Protein AF-A0A1E3JLU4-F1 (afdb_monomer_lite)

Secondary structure (DSSP, 8-state):
-----------------HHHHHHHHHHHHHHHHHHHHHHHHHHHHHHHHHT-GGGHHHHHHHH---TTS---HHHHHHHHHHHHHHHHHTT--GGGS-SSS--HHHHHS---HHHHHHHHHHHHHHHHHHHTTSS---GGG---GGG--SHHHHHTTHHHHHHHHHHHHHHHHHHHHHHTT----------------

pLDDT: mean 75.04, std 20.16, range [36.06, 97.94]

Radius of gyration: 25.55 Å; chains: 1; bounding box: 118×48×64 Å

Foldseek 3Di:
DDDPPPPPDDDPPPPCPPVNVVVVVLVVVLLVLLVVQLVLLLVLLLVVLVVDPVNVVLNCLCPDAPPVRFHDDPSLLSVLLSSLLSCQLAPHDLVNQDLDDDDVVVVVDVDPPRRVVSVNVSSNSSSVCRVVVVDDFDPQLHHPSSPDDDVVSSVVCNVSSNVSSVVSVVSVVVVVVVVVPPPPDDPPDDDDDDDDD

Structure (mmCIF, N/CA/C/O backbone):
data_AF-A0A1E3JLU4-F1
#
_entry.id   AF-A0A1E3JLU4-F1
#
loop_
_atom_site.group_PDB
_atom_site.id
_atom_site.type_symbol
_atom_site.label_atom_id
_atom_site.label_alt_id
_atom_site.label_comp_id
_atom_site.label_asym_id
_atom_site.label_entity_id
_atom_site.label_seq_id
_atom_site.pdbx_PDB_ins_code
_atom_site.Cartn_x
_atom_site.Cartn_y
_atom_site.Cartn_z
_atom_site.occupancy
_atom_site.B_iso_or_equiv
_atom_site.auth_seq_id
_atom_site.auth_comp_id
_atom_site.auth_asym_id
_atom_site.auth_atom_id
_atom_site.pdbx_PDB_model_num
ATOM 1 N N . MET A 1 1 ? 70.250 6.483 -23.054 1.00 40.97 1 MET A N 1
ATOM 2 C CA . MET A 1 1 ? 69.105 7.407 -22.959 1.00 40.97 1 MET A CA 1
ATOM 3 C C . MET A 1 1 ? 67.868 6.552 -23.103 1.00 40.97 1 MET A C 1
ATOM 5 O O . MET A 1 1 ? 67.504 6.195 -24.216 1.00 40.97 1 MET A O 1
ATOM 9 N N . ASP A 1 2 ? 67.352 6.120 -21.956 1.00 42.84 2 ASP A N 1
ATOM 10 C CA . ASP A 1 2 ? 66.134 5.328 -21.828 1.00 42.84 2 ASP A CA 1
ATOM 11 C C . ASP A 1 2 ? 64.916 6.164 -22.213 1.00 42.84 2 ASP A C 1
ATOM 13 O O . ASP A 1 2 ? 64.783 7.312 -21.794 1.00 42.84 2 ASP A O 1
ATOM 17 N N . SER A 1 3 ? 64.007 5.569 -22.978 1.00 42.72 3 SER A N 1
ATOM 18 C CA . SER A 1 3 ? 62.614 6.014 -23.042 1.00 42.72 3 SER A CA 1
ATOM 19 C C . SER A 1 3 ? 61.721 4.777 -23.061 1.00 42.72 3 SER A C 1
ATOM 21 O O . SER A 1 3 ? 61.158 4.385 -24.077 1.00 42.72 3 SER A O 1
ATOM 23 N N . SER A 1 4 ? 61.652 4.126 -21.899 1.00 46.47 4 SER A N 1
ATOM 24 C CA . SER A 1 4 ? 60.592 3.175 -21.576 1.00 46.47 4 SER A CA 1
ATOM 25 C C . SER A 1 4 ? 59.330 3.991 -21.313 1.00 46.47 4 SER A C 1
ATOM 27 O O . SER A 1 4 ? 59.198 4.621 -20.267 1.00 46.47 4 SER A O 1
ATOM 29 N N . ILE A 1 5 ? 58.446 4.065 -22.305 1.00 48.56 5 ILE A N 1
ATOM 30 C CA . ILE A 1 5 ? 57.103 4.612 -22.124 1.00 48.56 5 ILE A CA 1
ATOM 31 C C . ILE A 1 5 ? 56.277 3.492 -21.495 1.00 48.56 5 ILE A C 1
ATOM 33 O O . ILE A 1 5 ? 55.898 2.535 -22.170 1.00 48.56 5 ILE A O 1
ATOM 37 N N . ASP A 1 6 ? 56.049 3.605 -20.188 1.00 41.81 6 ASP A N 1
ATOM 38 C CA . ASP A 1 6 ? 55.111 2.781 -19.433 1.00 41.81 6 ASP A CA 1
ATOM 39 C C . ASP A 1 6 ? 53.704 2.912 -20.033 1.00 41.81 6 ASP A C 1
ATOM 41 O O . ASP A 1 6 ? 52.947 3.838 -19.739 1.00 41.81 6 ASP A O 1
ATOM 45 N N . SER A 1 7 ? 53.333 1.952 -20.878 1.00 46.22 7 SER A N 1
ATOM 46 C CA . SER A 1 7 ? 51.950 1.705 -21.286 1.00 46.22 7 SER A CA 1
ATOM 47 C C . SER A 1 7 ? 51.239 0.917 -20.184 1.00 46.22 7 SER A C 1
ATOM 49 O O . SER A 1 7 ? 50.913 -0.258 -20.341 1.00 46.22 7 SER A O 1
ATOM 51 N N . ALA A 1 8 ? 51.029 1.559 -19.037 1.00 46.97 8 ALA A N 1
ATOM 52 C CA . ALA A 1 8 ? 50.289 0.999 -17.911 1.00 46.97 8 ALA A CA 1
ATOM 53 C C . ALA A 1 8 ? 49.177 1.960 -17.475 1.00 46.97 8 ALA A C 1
ATOM 55 O O . ALA A 1 8 ? 49.141 2.427 -16.341 1.00 46.97 8 ALA A O 1
ATOM 56 N N . ALA A 1 9 ? 48.267 2.279 -18.396 1.00 43.84 9 ALA A N 1
ATOM 57 C CA . ALA A 1 9 ? 47.046 3.018 -18.080 1.00 43.84 9 ALA A CA 1
ATOM 58 C C . ALA A 1 9 ? 45.875 2.637 -19.005 1.00 43.84 9 ALA A C 1
ATOM 60 O O . ALA A 1 9 ? 45.060 3.484 -19.359 1.00 43.84 9 ALA A O 1
ATOM 61 N N . GLU A 1 10 ? 45.762 1.364 -19.399 1.00 39.84 10 GLU A N 1
ATOM 62 C CA . GLU A 1 10 ? 44.499 0.869 -19.954 1.00 39.84 10 GLU A CA 1
ATOM 63 C C . GLU A 1 10 ? 43.507 0.616 -18.813 1.00 39.84 10 GLU A C 1
ATOM 65 O O . GLU A 1 10 ? 43.653 -0.276 -17.974 1.00 39.84 10 GLU A O 1
ATOM 70 N N . SER A 1 11 ? 42.522 1.508 -18.786 1.00 41.44 11 SER A N 1
ATOM 71 C CA . SER A 1 11 ? 41.320 1.553 -17.966 1.00 41.44 11 SER A CA 1
ATOM 72 C C . SER A 1 11 ? 40.781 0.181 -17.548 1.00 41.44 11 SER A C 1
A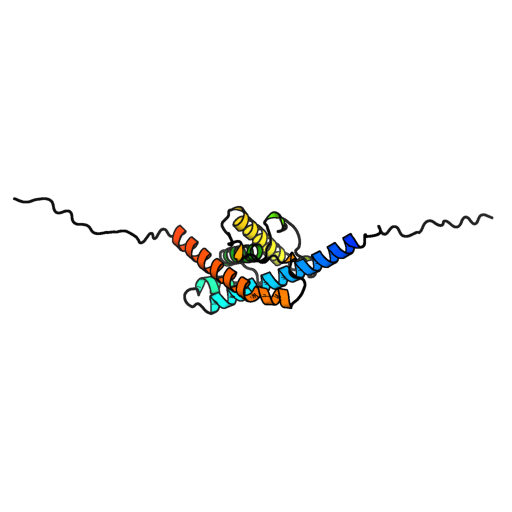TOM 74 O O . SER A 1 11 ? 40.118 -0.517 -18.315 1.00 41.44 11 SER A O 1
ATOM 76 N N . ARG A 1 12 ? 40.958 -0.161 -16.272 1.00 40.16 12 ARG A N 1
ATOM 77 C CA . ARG A 1 12 ? 40.177 -1.208 -15.606 1.00 40.16 12 ARG A CA 1
ATOM 78 C C . ARG A 1 12 ? 38.849 -0.629 -15.124 1.00 40.16 12 ARG A C 1
ATOM 80 O O . ARG A 1 12 ? 38.653 -0.443 -13.928 1.00 40.16 12 ARG A O 1
ATOM 87 N N . LEU A 1 13 ? 37.934 -0.349 -16.046 1.00 41.47 13 LEU A N 1
ATOM 88 C CA . LEU A 1 13 ? 36.516 -0.450 -15.710 1.00 41.47 13 LEU A CA 1
ATOM 89 C C . LEU A 1 13 ? 36.106 -1.883 -16.070 1.00 41.47 13 LEU A C 1
ATOM 91 O O . LEU A 1 13 ? 36.299 -2.270 -17.224 1.00 41.47 13 LEU A O 1
ATOM 95 N N . PRO A 1 14 ? 35.628 -2.712 -15.122 1.00 48.06 14 PRO A N 1
ATOM 96 C CA . PRO A 1 14 ? 35.125 -4.034 -15.469 1.00 48.06 14 PRO A CA 1
ATOM 97 C C . PRO A 1 14 ? 34.016 -3.852 -16.506 1.00 48.06 14 PRO A C 1
ATOM 99 O O . PRO A 1 14 ? 33.077 -3.092 -16.279 1.00 48.06 14 PRO A O 1
ATOM 102 N N . SER A 1 15 ? 34.155 -4.501 -17.663 1.00 50.34 15 SER A N 1
ATOM 103 C CA . SER A 1 15 ? 33.151 -4.467 -18.720 1.00 50.34 15 SER A CA 1
ATOM 104 C C . SER A 1 15 ? 31.843 -5.024 -18.160 1.00 50.34 15 SER A C 1
ATOM 106 O O . SER A 1 15 ? 31.671 -6.242 -18.073 1.00 50.34 15 SER A O 1
ATOM 108 N N . LEU A 1 16 ? 30.935 -4.144 -17.734 1.00 51.91 16 LEU A N 1
ATOM 109 C CA . LEU A 1 16 ? 29.567 -4.526 -17.421 1.00 51.91 16 LEU A CA 1
ATOM 110 C C . LEU A 1 16 ? 29.004 -5.189 -18.676 1.00 51.91 16 LEU A C 1
ATOM 112 O O . LEU A 1 16 ? 28.931 -4.570 -19.737 1.00 51.91 16 LEU A O 1
ATOM 116 N N . SER A 1 17 ? 28.666 -6.475 -18.577 1.00 70.12 17 SER A N 1
ATOM 117 C CA . SER A 1 17 ? 28.009 -7.163 -19.685 1.00 70.12 17 SER A CA 1
ATOM 118 C C . SER A 1 17 ? 26.715 -6.424 -20.034 1.00 70.12 17 SER A C 1
ATOM 120 O O . SER A 1 17 ? 26.041 -5.906 -19.143 1.00 70.12 17 SER A O 1
ATOM 122 N N . TRP A 1 18 ? 26.347 -6.385 -21.315 1.00 57.50 18 TRP A N 1
ATOM 123 C CA . TRP A 1 18 ? 25.096 -5.757 -21.753 1.00 57.50 18 TRP A CA 1
ATOM 124 C C . TRP A 1 18 ? 23.880 -6.297 -20.987 1.00 57.50 18 TRP A C 1
ATOM 126 O O . TRP A 1 18 ? 23.001 -5.531 -20.618 1.00 57.50 18 TRP A O 1
ATOM 136 N N . ASN A 1 19 ? 23.888 -7.590 -20.647 1.00 58.91 19 ASN A N 1
ATOM 137 C CA . ASN A 1 19 ? 22.870 -8.204 -19.797 1.00 58.91 19 ASN A CA 1
ATOM 138 C C . ASN A 1 19 ? 22.850 -7.594 -18.389 1.00 58.91 19 ASN A C 1
ATOM 140 O O . ASN A 1 19 ? 21.783 -7.286 -17.888 1.00 58.91 19 ASN A O 1
ATOM 144 N N . ALA A 1 20 ? 24.008 -7.364 -17.765 1.00 56.00 20 ALA A N 1
ATOM 145 C CA . ALA A 1 20 ? 24.073 -6.716 -16.454 1.00 56.00 20 ALA A CA 1
ATOM 146 C C . ALA A 1 20 ? 23.587 -5.257 -16.505 1.00 56.00 20 ALA A C 1
ATOM 148 O O . ALA A 1 20 ? 22.847 -4.837 -15.623 1.00 56.00 20 ALA A O 1
ATOM 149 N N . 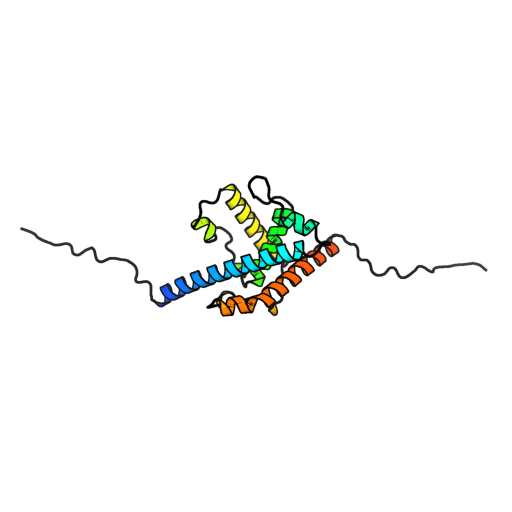ALA A 1 21 ? 23.942 -4.502 -17.549 1.00 50.94 21 ALA A N 1
ATOM 150 C CA . ALA A 1 21 ? 23.453 -3.135 -17.739 1.00 50.94 21 ALA A CA 1
ATOM 151 C C . ALA A 1 21 ? 21.937 -3.092 -18.016 1.00 50.94 21 ALA A C 1
ATOM 153 O O . ALA A 1 21 ? 21.232 -2.243 -17.477 1.00 50.94 21 ALA A O 1
ATOM 154 N N . TYR A 1 22 ? 21.429 -4.034 -18.815 1.00 53.78 22 TYR A N 1
ATOM 155 C CA . TYR A 1 22 ? 20.005 -4.189 -19.101 1.00 53.78 22 TYR A CA 1
ATOM 156 C C . TYR A 1 22 ? 19.208 -4.570 -17.847 1.00 53.78 22 TYR A C 1
ATOM 158 O O . TYR A 1 22 ? 18.172 -3.970 -17.579 1.00 53.78 22 TYR A O 1
ATOM 166 N N . GLU A 1 23 ? 19.711 -5.507 -17.041 1.00 57.72 23 GLU A N 1
ATOM 167 C CA . GLU A 1 23 ? 19.105 -5.879 -15.759 1.00 57.72 23 GLU A CA 1
ATOM 168 C C . GLU A 1 23 ? 19.143 -4.723 -14.750 1.00 57.72 23 GLU A C 1
ATOM 170 O O . GLU A 1 23 ? 18.166 -4.514 -14.041 1.00 57.72 23 GLU A O 1
ATOM 175 N N . MET A 1 24 ? 20.215 -3.923 -14.708 1.00 57.16 24 MET A N 1
ATOM 176 C CA . MET A 1 24 ? 20.266 -2.713 -13.875 1.00 57.16 24 MET A CA 1
ATOM 177 C C . MET A 1 24 ? 19.206 -1.690 -14.292 1.00 57.16 24 MET A C 1
ATOM 179 O O . MET A 1 24 ? 18.401 -1.285 -13.463 1.00 57.16 24 MET A O 1
ATOM 183 N N . LEU A 1 25 ? 19.143 -1.336 -15.579 1.00 58.19 25 LEU A N 1
ATOM 184 C CA . LEU A 1 25 ? 18.149 -0.386 -16.094 1.00 58.19 25 LEU A CA 1
ATOM 185 C C . LEU A 1 25 ? 16.713 -0.881 -15.887 1.00 58.19 25 LEU A C 1
ATOM 187 O O . LEU A 1 25 ? 15.819 -0.103 -15.556 1.00 58.19 25 LEU A O 1
ATOM 191 N N . ARG A 1 26 ? 16.481 -2.185 -16.066 1.00 58.16 26 ARG A N 1
ATOM 192 C CA . ARG A 1 26 ? 15.181 -2.807 -15.814 1.00 58.16 26 ARG A CA 1
ATOM 193 C C . ARG A 1 26 ? 14.828 -2.795 -14.328 1.00 58.16 26 ARG A C 1
ATOM 195 O O . ARG A 1 26 ? 13.677 -2.522 -13.995 1.00 58.16 26 ARG A O 1
ATOM 202 N N . ASN A 1 27 ? 15.790 -3.075 -13.450 1.00 63.91 27 ASN A N 1
ATOM 203 C CA . ASN A 1 27 ? 15.588 -3.000 -12.006 1.00 63.91 27 ASN A CA 1
ATOM 204 C C . ASN A 1 27 ? 15.236 -1.569 -11.589 1.00 63.91 27 ASN A C 1
ATOM 206 O O . ASN A 1 27 ? 14.232 -1.393 -10.902 1.00 63.91 27 ASN A O 1
ATOM 210 N N . ASP A 1 28 ? 15.953 -0.565 -12.097 1.00 72.75 28 ASP A N 1
ATOM 211 C CA . ASP A 1 28 ? 15.667 0.850 -11.835 1.00 72.75 28 ASP A CA 1
ATOM 212 C C . ASP A 1 28 ? 14.251 1.232 -12.296 1.00 72.75 28 ASP A C 1
ATOM 214 O O . ASP A 1 28 ? 13.476 1.808 -11.531 1.00 72.75 28 ASP A O 1
ATOM 218 N N . TYR A 1 29 ? 13.856 0.826 -13.509 1.00 76.88 29 TYR A N 1
ATOM 219 C CA . TYR A 1 29 ? 12.499 1.061 -14.013 1.00 76.88 29 TYR A CA 1
ATOM 220 C C . TYR A 1 29 ? 11.426 0.365 -13.162 1.00 76.88 29 TYR A C 1
ATOM 222 O O . TYR A 1 29 ? 10.379 0.949 -12.860 1.00 76.88 29 TYR A O 1
ATOM 230 N N . SER A 1 30 ? 11.675 -0.882 -12.757 1.00 82.94 30 SER A N 1
ATOM 231 C CA . SER A 1 30 ? 10.734 -1.643 -11.937 1.00 82.94 30 SER A CA 1
ATOM 232 C C . SER A 1 30 ? 10.565 -1.024 -10.548 1.00 82.94 30 SER A C 1
ATOM 234 O O . SER A 1 30 ? 9.438 -0.903 -10.077 1.00 82.94 30 SER A O 1
ATOM 236 N N . GLU A 1 31 ? 11.635 -0.543 -9.911 1.00 84.19 31 GLU A N 1
ATOM 237 C CA . GLU A 1 31 ? 11.529 0.123 -8.611 1.00 84.19 31 GLU A CA 1
ATOM 238 C C . GLU A 1 31 ? 10.829 1.486 -8.741 1.00 84.19 31 GLU A C 1
ATOM 240 O O . GLU A 1 31 ? 9.965 1.802 -7.923 1.00 84.19 31 GLU A O 1
ATOM 245 N N . CYS A 1 32 ? 11.069 2.256 -9.813 1.00 82.75 32 CYS A N 1
ATOM 246 C CA . CYS A 1 32 ? 10.266 3.450 -10.106 1.00 82.75 32 CYS A CA 1
ATOM 247 C C . CYS A 1 32 ? 8.772 3.119 -10.268 1.00 82.75 32 CYS A C 1
ATOM 249 O O . CYS A 1 32 ? 7.910 3.835 -9.757 1.00 82.75 32 CYS A O 1
ATOM 251 N N . THR A 1 33 ? 8.452 2.025 -10.957 1.00 89.44 33 THR A N 1
ATOM 252 C CA . THR A 1 33 ? 7.069 1.567 -11.144 1.00 89.44 33 THR A CA 1
ATOM 253 C C . THR A 1 33 ? 6.434 1.146 -9.822 1.00 89.44 33 THR A C 1
ATOM 255 O O . THR A 1 33 ? 5.299 1.523 -9.529 1.00 89.44 33 THR A O 1
ATOM 258 N N . PHE A 1 34 ? 7.183 0.436 -8.981 1.00 90.88 34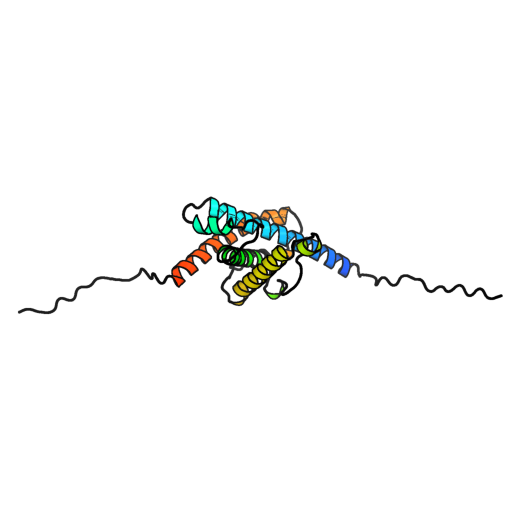 PHE A N 1
ATOM 259 C CA . PHE A 1 34 ? 6.761 0.076 -7.634 1.00 90.88 34 PHE A CA 1
ATOM 260 C C . PHE A 1 34 ? 6.432 1.310 -6.784 1.00 90.88 34 PHE A C 1
ATOM 262 O O . PHE A 1 34 ? 5.404 1.343 -6.109 1.00 90.88 34 PHE A O 1
ATOM 269 N N . HIS A 1 35 ? 7.258 2.356 -6.859 1.00 86.06 35 HIS A N 1
ATOM 270 C CA . HIS A 1 35 ? 6.997 3.616 -6.165 1.00 86.06 35 HIS A CA 1
ATOM 271 C C . HIS A 1 35 ? 5.691 4.277 -6.619 1.00 86.06 35 HIS A C 1
ATOM 273 O O . HIS A 1 35 ? 4.875 4.628 -5.767 1.00 86.06 35 HIS A O 1
ATOM 279 N N . LYS A 1 36 ? 5.447 4.364 -7.934 1.00 89.81 36 LYS A N 1
ATOM 280 C CA . LYS A 1 36 ? 4.184 4.895 -8.480 1.00 89.81 36 LYS A CA 1
ATOM 281 C C . LYS A 1 36 ? 2.965 4.098 -7.995 1.00 89.81 36 LYS A C 1
ATOM 283 O O . LYS A 1 36 ? 1.929 4.677 -7.675 1.00 89.81 36 LYS A O 1
ATOM 288 N N . LEU A 1 37 ? 3.077 2.770 -7.933 1.00 93.50 37 LEU A N 1
ATOM 289 C CA . LEU A 1 37 ? 2.008 1.906 -7.426 1.00 93.50 37 LEU A CA 1
ATOM 290 C C . LEU A 1 37 ? 1.748 2.121 -5.929 1.00 93.50 37 LEU A C 1
ATOM 292 O O . LEU A 1 37 ? 0.589 2.189 -5.516 1.00 93.50 37 LEU A O 1
ATOM 296 N N . ASN A 1 38 ? 2.802 2.257 -5.120 1.00 91.44 38 ASN A N 1
ATOM 297 C CA . ASN A 1 38 ? 2.659 2.514 -3.687 1.00 91.44 38 ASN A CA 1
ATOM 298 C C . ASN A 1 38 ? 2.013 3.868 -3.413 1.00 91.44 38 ASN A C 1
ATOM 300 O O . ASN A 1 38 ? 1.115 3.951 -2.578 1.00 91.44 38 ASN A O 1
ATOM 304 N N . GLU A 1 39 ? 2.448 4.907 -4.125 1.00 88.19 39 GLU A N 1
ATOM 305 C CA . GLU A 1 39 ? 1.857 6.240 -4.038 1.00 88.19 39 GLU A CA 1
ATOM 306 C C . GLU A 1 39 ? 0.368 6.191 -4.400 1.00 88.19 39 GLU A C 1
ATOM 308 O O . GLU A 1 39 ? -0.473 6.659 -3.633 1.00 88.19 39 GLU A O 1
ATOM 313 N N . ARG A 1 40 ? 0.013 5.529 -5.512 1.00 94.44 40 ARG A N 1
ATOM 314 C CA . ARG A 1 40 ? -1.390 5.344 -5.912 1.00 94.44 40 ARG A CA 1
ATOM 315 C C . ARG A 1 40 ? -2.204 4.634 -4.835 1.00 94.44 40 ARG A C 1
ATOM 317 O O . ARG A 1 40 ? -3.327 5.054 -4.559 1.00 94.44 40 ARG A O 1
ATOM 324 N N . PHE A 1 41 ? -1.668 3.569 -4.241 1.00 96.06 41 PHE A N 1
ATOM 325 C CA . PHE A 1 41 ? -2.347 2.824 -3.182 1.00 96.06 41 PHE A CA 1
ATOM 326 C C . PHE A 1 41 ? -2.601 3.709 -1.956 1.00 96.06 41 PHE A C 1
ATOM 328 O O . PHE A 1 41 ? -3.735 3.794 -1.493 1.00 96.06 41 PHE A O 1
ATOM 335 N N . ILE A 1 42 ? -1.572 4.403 -1.461 1.00 92.06 42 ILE A N 1
ATOM 336 C CA . ILE A 1 42 ? -1.655 5.269 -0.275 1.00 92.06 42 ILE A CA 1
ATOM 337 C C . ILE A 1 42 ? -2.635 6.426 -0.516 1.00 92.06 42 ILE A C 1
ATOM 339 O O . ILE A 1 42 ? -3.514 6.662 0.311 1.00 92.06 42 ILE A O 1
ATOM 343 N N . ASN A 1 43 ? -2.566 7.080 -1.678 1.00 91.69 43 ASN A N 1
ATOM 344 C CA . ASN A 1 43 ? -3.505 8.141 -2.052 1.00 91.69 43 ASN A CA 1
ATOM 345 C C . ASN A 1 43 ? -4.947 7.620 -2.138 1.00 91.69 43 ASN A C 1
ATOM 347 O O . ASN A 1 43 ? -5.875 8.279 -1.676 1.00 91.69 43 ASN A O 1
ATOM 351 N N . SER A 1 44 ? -5.138 6.415 -2.681 1.00 95.50 44 SER A N 1
ATOM 352 C CA . SER A 1 44 ? -6.459 5.781 -2.773 1.00 95.50 44 SER A CA 1
ATOM 353 C C . SER A 1 44 ? -7.019 5.403 -1.398 1.00 95.50 44 SER A C 1
ATOM 355 O O . SER A 1 44 ? -8.225 5.504 -1.196 1.00 95.50 44 SER A O 1
ATOM 357 N N . VAL A 1 45 ? -6.169 5.006 -0.442 1.00 94.81 45 VAL A N 1
ATOM 358 C CA . VAL A 1 45 ? -6.572 4.823 0.962 1.00 94.81 45 VAL A CA 1
ATOM 359 C C . VAL A 1 45 ? -7.026 6.151 1.556 1.00 94.81 45 VAL A C 1
ATOM 361 O O . VAL A 1 45 ? -8.126 6.215 2.095 1.00 94.81 45 VAL A O 1
ATOM 364 N N . GLY A 1 46 ? -6.226 7.212 1.412 1.00 92.12 46 GLY A N 1
ATOM 365 C CA . GLY A 1 46 ? -6.584 8.545 1.900 1.00 92.12 46 GLY A CA 1
ATOM 366 C C . GLY A 1 46 ? -7.930 9.024 1.353 1.00 92.12 46 GLY A C 1
ATOM 367 O O . GLY A 1 46 ? -8.785 9.453 2.123 1.00 92.12 46 GLY A O 1
ATOM 368 N N . GLN A 1 47 ? -8.153 8.861 0.046 1.00 95.12 47 GLN A N 1
ATOM 369 C CA . GLN A 1 47 ? -9.420 9.198 -0.603 1.00 95.12 47 GLN A CA 1
ATOM 370 C C . GLN A 1 47 ? -10.585 8.352 -0.070 1.00 95.12 47 GLN A C 1
ATOM 372 O O . GLN A 1 47 ? -11.618 8.896 0.304 1.00 95.12 47 GLN A O 1
ATOM 377 N N . ALA A 1 48 ? -10.415 7.031 0.029 1.00 95.12 48 ALA A N 1
ATOM 378 C CA . ALA A 1 48 ? -11.462 6.140 0.526 1.00 95.12 48 ALA A CA 1
ATOM 379 C C . ALA A 1 48 ? -11.844 6.427 1.989 1.00 95.12 48 ALA A C 1
ATOM 381 O O . ALA A 1 48 ? -13.007 6.281 2.356 1.00 95.12 48 ALA A O 1
ATOM 382 N N . LEU A 1 49 ? -10.881 6.841 2.817 1.00 93.44 49 LEU A N 1
ATOM 383 C CA . LEU A 1 49 ? -11.123 7.261 4.197 1.00 93.44 49 LEU A CA 1
ATOM 384 C C . LEU A 1 49 ? -11.836 8.619 4.263 1.00 93.44 49 LEU A C 1
ATOM 386 O O . LEU A 1 49 ? -12.751 8.782 5.066 1.00 93.44 49 LEU A O 1
ATOM 390 N N . ALA A 1 50 ? -11.450 9.576 3.415 1.00 92.62 50 ALA A N 1
ATOM 391 C CA . ALA A 1 50 ? -12.112 10.877 3.317 1.00 92.62 50 ALA A CA 1
ATOM 392 C C . ALA A 1 50 ? -13.577 10.757 2.858 1.00 92.62 50 ALA A C 1
ATOM 394 O O . ALA A 1 50 ? -14.444 11.479 3.353 1.00 92.62 50 ALA A O 1
ATOM 395 N N . ASP A 1 51 ? -13.849 9.831 1.936 1.00 94.94 51 ASP A N 1
ATOM 396 C CA . ASP A 1 51 ? -15.175 9.605 1.352 1.00 94.94 51 ASP A CA 1
ATOM 397 C C . ASP A 1 51 ? -16.117 8.786 2.254 1.00 94.94 51 ASP A C 1
ATOM 399 O O . ASP A 1 51 ? -17.318 8.721 1.978 1.00 94.94 51 ASP A O 1
ATOM 403 N N . ASP A 1 52 ? -15.610 8.173 3.332 1.00 91.06 52 ASP A N 1
ATOM 404 C CA . ASP A 1 52 ? -16.384 7.358 4.275 1.00 91.06 52 ASP A CA 1
ATOM 405 C C . ASP A 1 52 ? -16.480 8.034 5.660 1.00 91.06 52 ASP A C 1
ATOM 407 O O . ASP A 1 52 ? -15.605 7.860 6.515 1.00 91.06 52 ASP A O 1
ATOM 411 N N . PRO A 1 53 ? -17.580 8.757 5.957 1.00 90.44 53 PRO A N 1
ATOM 412 C CA . PRO A 1 53 ? -17.774 9.410 7.250 1.00 90.44 53 PRO A CA 1
ATOM 413 C C . PRO A 1 53 ? -17.775 8.458 8.451 1.00 90.44 53 PRO A C 1
ATOM 415 O O . PRO A 1 53 ? -17.572 8.907 9.577 1.00 90.44 53 PRO A O 1
ATOM 418 N N . SER A 1 54 ? -18.006 7.155 8.252 1.00 89.56 54 SER A N 1
ATOM 419 C CA . SER A 1 54 ? -17.939 6.180 9.347 1.00 89.56 54 SER A CA 1
ATOM 420 C C . SER A 1 54 ? -16.502 5.891 9.798 1.00 89.56 54 SER A C 1
ATOM 422 O O . SER A 1 54 ? -16.296 5.337 10.877 1.00 89.56 54 SER A O 1
ATOM 424 N N . ARG A 1 55 ? -15.510 6.320 9.008 1.00 89.19 55 ARG A N 1
ATOM 425 C CA . ARG A 1 55 ? -14.074 6.096 9.212 1.00 89.19 55 ARG A CA 1
ATOM 426 C C . ARG A 1 55 ? -13.305 7.366 9.569 1.00 89.19 55 ARG A C 1
ATOM 428 O O . ARG A 1 55 ? -12.096 7.441 9.372 1.00 89.19 55 ARG A O 1
ATOM 435 N N . GLN A 1 56 ? -13.983 8.368 10.127 1.00 88.31 56 GLN A N 1
ATOM 436 C CA . GLN A 1 56 ? -13.367 9.657 10.468 1.00 88.31 56 GLN A CA 1
ATOM 437 C C . GLN A 1 56 ? -12.139 9.540 11.378 1.00 88.31 56 GLN A C 1
ATOM 439 O O . GLN A 1 56 ? -11.202 10.315 11.216 1.00 88.31 56 GLN A O 1
ATOM 444 N N . GLU A 1 57 ? -12.111 8.570 12.295 1.00 89.44 57 GLU A N 1
ATOM 445 C CA . GLU A 1 57 ? -10.947 8.364 13.164 1.00 89.44 57 GLU A CA 1
ATOM 446 C C . GLU A 1 57 ? -9.747 7.790 12.401 1.00 89.44 57 GLU A C 1
ATOM 448 O O . GLU A 1 57 ? -8.633 8.282 12.538 1.00 89.44 57 GLU A O 1
ATOM 453 N N . GLU A 1 58 ? -9.969 6.806 11.529 1.00 90.62 58 GLU A N 1
ATOM 454 C CA . GLU A 1 58 ? -8.921 6.271 10.653 1.00 90.62 58 GLU A CA 1
ATOM 455 C C . GLU A 1 58 ? -8.406 7.353 9.695 1.00 90.62 58 GLU A C 1
ATOM 457 O O . GLU A 1 58 ? -7.205 7.463 9.465 1.00 90.62 58 GLU A O 1
ATOM 462 N N . HIS A 1 59 ? -9.301 8.198 9.176 1.00 90.00 59 HIS A N 1
ATOM 463 C CA . HIS A 1 59 ? -8.936 9.353 8.362 1.00 90.00 59 HIS A CA 1
ATOM 464 C C . HIS A 1 59 ? -8.097 10.371 9.151 1.00 90.00 59 HIS A C 1
ATOM 466 O O . HIS A 1 59 ? -7.090 10.858 8.639 1.00 90.00 59 HIS A O 1
ATOM 472 N N . ARG A 1 60 ? -8.459 10.652 10.413 1.00 90.69 60 ARG A N 1
ATOM 473 C CA . ARG A 1 60 ? -7.681 11.514 11.315 1.00 90.69 60 ARG A CA 1
ATOM 474 C C . ARG A 1 60 ? -6.283 10.942 11.540 1.00 90.69 60 ARG A C 1
ATOM 476 O O . ARG A 1 60 ? -5.315 11.655 11.312 1.00 90.69 60 ARG A O 1
ATOM 483 N N . LEU A 1 61 ? -6.171 9.663 11.902 1.00 88.81 61 LEU A N 1
ATOM 484 C CA . LEU A 1 61 ? -4.887 8.969 12.076 1.00 88.81 61 LEU A CA 1
ATOM 485 C C . LEU A 1 61 ? -4.061 8.958 10.782 1.00 88.81 61 LEU A C 1
ATOM 487 O O . LEU A 1 61 ? -2.841 9.081 10.815 1.00 88.81 61 LEU A O 1
ATOM 491 N N . PHE A 1 62 ? -4.713 8.848 9.622 1.00 86.19 62 PHE A N 1
ATOM 492 C CA . PHE A 1 62 ? -4.039 8.923 8.330 1.00 86.19 62 PHE A CA 1
ATOM 493 C C . PHE A 1 62 ? -3.472 10.315 8.031 1.00 86.19 62 PHE A C 1
ATOM 495 O O . PHE A 1 62 ? -2.444 10.411 7.369 1.00 86.19 62 PHE A O 1
ATOM 502 N N . GLN A 1 63 ? -4.089 11.388 8.520 1.00 84.75 63 GLN A N 1
ATOM 503 C CA . GLN A 1 63 ? -3.611 12.762 8.320 1.00 84.75 63 GLN A CA 1
ATOM 504 C C . GLN A 1 63 ? -2.734 13.284 9.464 1.00 84.75 63 GLN A C 1
ATOM 506 O O . GLN A 1 63 ? -2.087 14.313 9.307 1.00 84.75 63 GLN A O 1
ATOM 511 N N . GLU A 1 64 ? -2.730 12.604 10.610 1.00 83.19 64 GLU A N 1
ATOM 512 C CA . GLU A 1 64 ? -2.020 13.048 11.803 1.00 83.19 64 GLU A CA 1
ATOM 513 C C . GLU A 1 64 ? -0.507 12.923 11.623 1.00 83.19 64 GLU A C 1
ATOM 515 O O . GLU A 1 64 ? 0.059 11.825 11.615 1.00 83.19 64 GLU A O 1
ATOM 520 N N . GLU A 1 65 ? 0.121 14.083 11.513 1.00 76.62 65 GLU A N 1
ATOM 521 C CA . GLU A 1 65 ? 1.556 14.325 11.539 1.00 76.62 65 GLU A CA 1
ATOM 522 C C . GLU A 1 65 ? 1.808 15.401 12.607 1.00 76.62 65 GLU A C 1
ATOM 524 O O . GLU A 1 65 ? 0.944 16.247 12.862 1.00 76.62 65 GLU A O 1
ATOM 529 N N . ASP A 1 66 ? 2.946 15.339 13.290 1.00 70.06 66 ASP A N 1
ATOM 530 C CA . ASP A 1 66 ? 3.345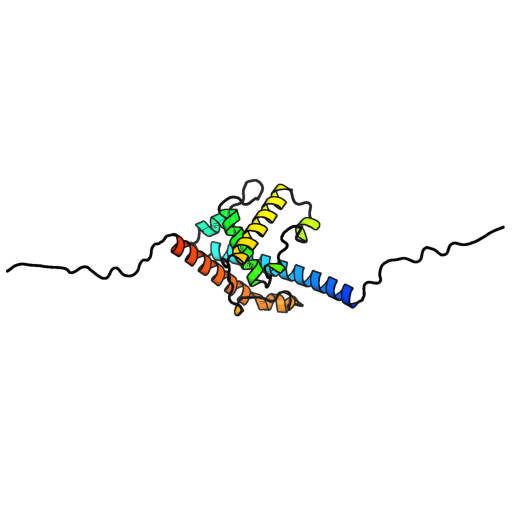 16.350 14.264 1.00 70.06 66 ASP A CA 1
ATOM 531 C C . ASP A 1 66 ? 3.858 17.632 13.580 1.00 70.06 66 ASP A C 1
ATOM 533 O O . ASP A 1 66 ? 3.832 17.772 12.356 1.00 70.06 66 ASP A O 1
ATOM 537 N N . GLU A 1 67 ? 4.302 18.609 14.377 1.00 62.72 67 GLU A N 1
ATOM 538 C CA . GLU A 1 67 ? 4.795 19.901 13.876 1.00 62.72 67 GLU A CA 1
ATOM 539 C C . GLU A 1 67 ? 6.014 19.767 12.940 1.00 62.72 67 GLU A C 1
ATOM 541 O O . GLU A 1 67 ? 6.292 20.683 12.163 1.00 62.72 67 GLU A O 1
ATOM 546 N N . GLU A 1 68 ? 6.715 18.631 12.985 1.00 64.50 68 GLU A N 1
ATOM 547 C CA . GLU A 1 68 ? 7.871 18.304 12.145 1.00 64.50 68 GLU A CA 1
ATOM 548 C C . GLU A 1 68 ? 7.475 17.464 10.913 1.00 64.50 68 GLU A C 1
ATOM 550 O O . GLU A 1 68 ? 8.321 17.133 10.081 1.00 64.50 68 GLU A O 1
ATOM 555 N N . GLY A 1 69 ? 6.181 17.159 10.746 1.00 67.94 69 GLY A N 1
ATOM 556 C CA . GLY A 1 69 ? 5.672 16.299 9.677 1.00 67.94 69 GLY A CA 1
ATOM 557 C C . GLY A 1 69 ? 5.885 14.807 9.952 1.00 67.94 69 GLY A C 1
ATOM 558 O O . GLY A 1 69 ? 5.809 13.988 9.033 1.00 67.94 69 GLY A O 1
ATOM 559 N N . LEU A 1 70 ? 6.188 14.428 11.197 1.00 69.94 70 LEU A N 1
ATOM 560 C CA . LEU A 1 70 ? 6.446 13.049 11.593 1.00 69.94 70 LEU A CA 1
ATOM 561 C C . LEU A 1 70 ? 5.200 12.397 12.180 1.00 69.94 70 LEU A C 1
ATOM 563 O O . LEU A 1 70 ? 4.375 13.003 12.856 1.00 69.94 70 LEU A O 1
ATOM 567 N N . ARG A 1 71 ? 5.078 11.091 11.959 1.00 77.25 71 ARG A N 1
ATOM 568 C CA . ARG A 1 71 ? 4.007 10.286 12.550 1.00 77.25 71 ARG A CA 1
ATOM 569 C C . ARG A 1 71 ? 4.492 9.671 13.847 1.00 77.25 71 ARG A C 1
ATOM 571 O O . ARG A 1 71 ? 5.585 9.108 13.900 1.00 77.25 71 ARG A O 1
ATOM 578 N N . SER A 1 72 ? 3.642 9.679 14.866 1.00 77.25 72 SER A N 1
ATOM 579 C CA . SER A 1 72 ? 3.929 9.042 16.151 1.00 77.25 72 SER A CA 1
ATOM 580 C C . SER A 1 72 ? 2.756 8.189 16.640 1.00 77.25 72 SER A C 1
ATOM 582 O O . SER A 1 72 ? 1.645 8.256 16.109 1.00 77.25 72 SER A O 1
ATOM 584 N N . GLY A 1 73 ? 3.029 7.317 17.616 1.00 83.25 73 GLY A N 1
ATOM 585 C CA . GLY A 1 73 ? 2.014 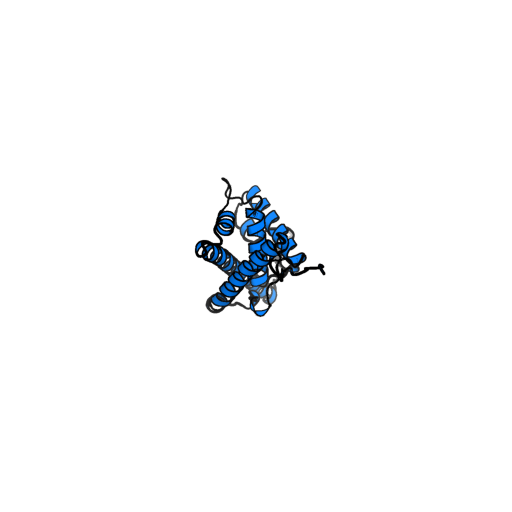6.515 18.303 1.00 83.25 73 GLY A CA 1
ATOM 586 C C . GLY A 1 73 ? 1.095 5.724 17.367 1.00 83.25 73 GLY A C 1
ATOM 587 O O . GLY A 1 73 ? 1.550 4.921 16.548 1.00 83.25 73 GLY A O 1
ATOM 588 N N . GLU A 1 74 ? -0.212 5.941 17.516 1.00 84.88 74 GLU A N 1
ATOM 589 C CA . GLU A 1 74 ? -1.251 5.238 16.759 1.00 84.88 74 GLU A CA 1
ATOM 590 C C . GLU A 1 74 ? -1.255 5.606 15.268 1.00 84.88 74 GLU A C 1
ATOM 592 O O . GLU A 1 74 ? -1.443 4.710 14.446 1.00 84.88 74 GLU A O 1
ATOM 597 N N . SER A 1 75 ? -0.954 6.862 14.903 1.00 84.00 75 SER A N 1
ATOM 598 C CA . SER A 1 75 ? -0.822 7.295 13.497 1.00 84.00 75 SER A CA 1
ATOM 599 C C . SER A 1 75 ? 0.308 6.544 12.792 1.00 84.00 75 SER A C 1
ATOM 601 O O . SER A 1 75 ? 0.115 5.989 11.708 1.00 84.00 75 SER A O 1
ATOM 603 N N . LEU A 1 76 ? 1.478 6.431 13.436 1.00 83.19 76 LEU A N 1
ATOM 604 C CA . LEU A 1 76 ? 2.609 5.689 12.872 1.00 83.19 76 LEU A CA 1
ATOM 605 C C . LEU A 1 76 ? 2.280 4.201 12.705 1.00 83.19 76 LEU A C 1
ATOM 607 O O . LEU A 1 76 ? 2.606 3.610 11.674 1.00 83.19 76 LEU A O 1
ATOM 611 N N . ASN A 1 77 ? 1.627 3.591 13.697 1.00 86.06 77 ASN A N 1
ATOM 612 C CA . ASN A 1 77 ? 1.226 2.187 13.629 1.00 86.06 77 ASN A CA 1
ATOM 613 C C . ASN A 1 77 ? 0.190 1.946 12.518 1.00 86.06 77 ASN A C 1
ATOM 615 O O . ASN A 1 77 ? 0.352 1.027 11.717 1.00 86.06 77 ASN A O 1
ATOM 619 N N . PHE A 1 78 ? -0.831 2.801 12.423 1.00 87.62 78 PHE A N 1
ATOM 620 C CA . PHE A 1 78 ? -1.850 2.727 11.377 1.00 87.62 78 PHE A CA 1
ATOM 621 C C . PHE A 1 78 ? -1.239 2.892 9.978 1.00 87.62 78 PHE A C 1
ATOM 623 O O . PHE A 1 78 ? -1.483 2.083 9.080 1.00 87.62 78 PHE A O 1
ATOM 630 N N . PHE A 1 79 ? -0.361 3.881 9.807 1.00 87.44 79 PHE A N 1
ATOM 631 C CA . PHE A 1 79 ? 0.348 4.100 8.551 1.00 87.44 79 PHE A CA 1
ATOM 632 C C . PHE A 1 79 ? 1.286 2.932 8.200 1.00 87.44 79 PHE A C 1
ATOM 634 O O . PHE A 1 79 ? 1.362 2.538 7.038 1.00 87.44 79 PHE A O 1
ATOM 641 N N . SER A 1 80 ? 1.944 2.317 9.187 1.00 88.25 80 SER A N 1
ATOM 642 C CA . SER A 1 80 ? 2.789 1.128 8.982 1.00 88.25 80 SER A CA 1
ATOM 643 C C . SER A 1 80 ? 1.991 -0.079 8.481 1.00 88.25 80 SER A C 1
ATOM 645 O O . SER A 1 80 ? 2.472 -0.834 7.632 1.00 88.25 80 SER A O 1
ATOM 647 N N . GLU A 1 81 ? 0.761 -0.267 8.970 1.00 91.69 81 GLU A N 1
ATOM 648 C CA . GLU A 1 81 ? -0.141 -1.303 8.460 1.00 91.69 81 GLU A CA 1
ATOM 649 C C . GLU A 1 81 ? -0.548 -1.012 7.007 1.00 91.69 81 GLU A C 1
ATOM 651 O O . GLU A 1 81 ? -0.470 -1.904 6.159 1.00 91.69 81 GLU A O 1
ATOM 656 N N . ILE A 1 82 ? -0.912 0.235 6.685 1.00 91.56 82 ILE A N 1
ATOM 657 C CA . ILE A 1 82 ? -1.222 0.653 5.306 1.00 91.56 82 ILE A CA 1
ATOM 658 C C . ILE A 1 82 ? -0.016 0.444 4.387 1.00 91.56 82 ILE A C 1
ATOM 660 O O . ILE A 1 82 ? -0.167 -0.067 3.274 1.00 91.56 82 ILE A O 1
ATOM 664 N N . LEU A 1 83 ? 1.188 0.779 4.854 1.00 90.94 83 LEU A N 1
ATOM 665 C CA . LEU A 1 83 ? 2.419 0.541 4.117 1.00 90.94 83 LEU A CA 1
ATOM 666 C C . LEU A 1 83 ? 2.605 -0.957 3.851 1.00 90.94 83 LEU A C 1
ATOM 668 O O . LEU A 1 83 ? 2.869 -1.336 2.715 1.00 90.94 83 LEU A O 1
ATOM 672 N N . ALA A 1 84 ? 2.403 -1.826 4.843 1.00 92.38 84 ALA A N 1
ATOM 673 C CA . ALA A 1 84 ? 2.474 -3.275 4.645 1.00 92.38 84 ALA A CA 1
ATOM 674 C C . ALA A 1 84 ? 1.475 -3.781 3.588 1.00 92.38 84 ALA A C 1
ATOM 676 O O . ALA A 1 84 ? 1.855 -4.576 2.721 1.00 92.38 84 ALA A O 1
ATOM 677 N N . TRP A 1 85 ? 0.227 -3.298 3.621 1.00 95.00 85 TRP A N 1
ATOM 678 C CA . TRP A 1 85 ? -0.783 -3.603 2.600 1.00 95.00 85 TRP A CA 1
ATOM 679 C C . TRP A 1 85 ? -0.340 -3.161 1.207 1.00 95.00 85 TRP A C 1
ATOM 681 O O . TRP A 1 85 ? -0.439 -3.948 0.264 1.00 95.00 85 TRP A O 1
ATOM 691 N N . SER A 1 86 ? 0.190 -1.944 1.088 1.00 94.62 86 SER A N 1
ATOM 692 C CA . SER A 1 86 ? 0.706 -1.384 -0.162 1.00 94.62 86 SER A CA 1
ATOM 693 C C . SER A 1 86 ? 1.858 -2.226 -0.726 1.00 94.62 86 SER A C 1
ATOM 695 O O . SER A 1 86 ? 1.802 -2.670 -1.873 1.00 94.62 86 SER A O 1
ATOM 697 N N . LEU A 1 87 ? 2.850 -2.561 0.110 1.00 92.69 87 LEU A N 1
ATOM 698 C CA . LEU A 1 87 ? 4.020 -3.347 -0.289 1.00 92.69 87 LEU A CA 1
ATOM 699 C C . LEU A 1 87 ? 3.621 -4.721 -0.855 1.00 92.69 87 LEU A C 1
ATOM 701 O O . LEU A 1 87 ? 4.061 -5.078 -1.950 1.00 92.69 87 LEU A O 1
ATOM 705 N N . ILE A 1 88 ? 2.776 -5.481 -0.146 1.00 94.38 88 ILE A N 1
ATOM 706 C CA . ILE A 1 88 ? 2.361 -6.818 -0.605 1.00 94.38 88 ILE A CA 1
ATOM 707 C C . ILE A 1 88 ? 1.448 -6.725 -1.828 1.00 94.38 88 ILE A C 1
ATOM 709 O O . ILE A 1 88 ? 1.636 -7.482 -2.781 1.00 94.38 88 ILE A O 1
ATOM 713 N N . SER A 1 89 ? 0.473 -5.809 -1.826 1.00 95.75 89 SER A N 1
ATOM 714 C CA . SER A 1 89 ? -0.460 -5.654 -2.954 1.00 95.75 89 SER A CA 1
ATOM 715 C C . SER A 1 89 ? 0.274 -5.283 -4.239 1.00 95.75 89 SER A C 1
ATOM 717 O O . SER A 1 89 ? -0.151 -5.672 -5.320 1.00 95.75 89 SER A O 1
ATOM 719 N N . ASN A 1 90 ? 1.419 -4.611 -4.127 1.00 95.31 90 ASN A N 1
ATOM 720 C CA . ASN A 1 90 ? 2.280 -4.256 -5.250 1.00 95.31 90 ASN A CA 1
ATOM 721 C C . ASN A 1 90 ? 3.424 -5.260 -5.483 1.00 95.31 90 ASN A C 1
ATOM 723 O O . ASN A 1 90 ? 4.416 -4.932 -6.129 1.00 95.31 90 ASN A O 1
ATOM 727 N N . GLY A 1 91 ? 3.306 -6.486 -4.961 1.00 92.06 91 GLY A N 1
ATOM 728 C CA . GLY A 1 91 ? 4.165 -7.614 -5.324 1.00 92.06 91 GLY A CA 1
ATOM 729 C C . GLY A 1 91 ? 5.504 -7.691 -4.592 1.00 92.06 91 GLY A C 1
ATOM 730 O O . GLY A 1 91 ? 6.324 -8.550 -4.930 1.00 92.06 91 GLY A O 1
ATOM 731 N N . LYS A 1 92 ? 5.762 -6.855 -3.573 1.00 90.75 92 LYS A N 1
ATOM 732 C CA . LYS A 1 92 ? 6.931 -7.066 -2.704 1.00 90.75 92 LYS A CA 1
ATOM 733 C C . LYS A 1 92 ? 6.664 -8.207 -1.735 1.00 90.75 92 LYS A C 1
ATOM 735 O O . LYS A 1 92 ? 5.684 -8.237 -0.997 1.00 90.75 92 LYS A O 1
ATOM 740 N N . THR A 1 93 ? 7.623 -9.118 -1.676 1.00 89.00 93 THR A N 1
ATOM 741 C CA . THR A 1 93 ? 7.716 -10.135 -0.630 1.00 89.00 93 THR A CA 1
ATOM 742 C C . THR A 1 93 ? 8.513 -9.602 0.555 1.00 89.00 93 THR A C 1
ATOM 744 O O . THR A 1 93 ? 9.314 -8.681 0.399 1.00 89.00 93 THR A O 1
ATOM 747 N N . LEU A 1 94 ? 8.411 -10.250 1.720 1.00 86.25 94 LEU A N 1
ATOM 748 C CA . LEU A 1 94 ? 9.208 -9.895 2.903 1.00 86.25 94 LEU A CA 1
ATOM 749 C C . LEU A 1 94 ? 10.722 -9.841 2.611 1.00 86.25 94 LEU A C 1
ATOM 751 O O . LEU A 1 94 ? 11.409 -8.928 3.059 1.00 86.25 94 LEU A O 1
ATOM 755 N N . ALA A 1 95 ? 11.232 -10.775 1.800 1.00 85.50 95 ALA A N 1
ATOM 756 C CA . ALA A 1 95 ? 12.635 -10.801 1.372 1.00 85.50 95 ALA A CA 1
ATOM 757 C C . ALA A 1 95 ? 13.038 -9.626 0.455 1.00 85.50 95 ALA A C 1
ATOM 759 O O . ALA A 1 95 ? 14.218 -9.321 0.336 1.00 85.50 95 ALA A O 1
ATOM 760 N N . GLY A 1 96 ? 12.071 -8.979 -0.203 1.00 82.12 96 GLY A N 1
ATOM 761 C CA . GLY A 1 96 ? 12.295 -7.844 -1.102 1.00 82.12 96 GLY A CA 1
ATOM 762 C C . GLY A 1 96 ? 12.198 -6.480 -0.416 1.00 82.12 96 GLY A C 1
ATOM 763 O O . GLY A 1 96 ? 12.404 -5.461 -1.074 1.00 82.12 96 GLY A O 1
ATOM 764 N N . ILE A 1 97 ? 11.862 -6.453 0.877 1.00 81.50 97 ILE A N 1
ATOM 765 C CA . ILE A 1 97 ? 11.829 -5.242 1.696 1.00 81.50 97 ILE A CA 1
ATOM 766 C C . ILE A 1 97 ? 13.168 -5.183 2.444 1.00 81.50 97 ILE A C 1
ATOM 768 O O . ILE A 1 97 ? 13.444 -6.103 3.210 1.00 81.50 97 ILE A O 1
ATOM 772 N N . PRO A 1 98 ? 14.011 -4.159 2.255 1.00 72.75 98 PRO A N 1
ATOM 773 C CA . PRO A 1 98 ? 15.274 -4.064 2.978 1.00 72.75 98 PRO A CA 1
ATOM 774 C C . PRO A 1 98 ? 15.033 -3.944 4.489 1.00 72.75 98 PRO A C 1
ATOM 776 O O . PRO A 1 98 ? 14.124 -3.247 4.940 1.00 72.75 98 PRO A O 1
ATOM 779 N N . GLU A 1 99 ? 15.838 -4.669 5.265 1.00 63.62 99 GLU A N 1
ATOM 780 C CA . GLU A 1 99 ? 15.802 -4.664 6.734 1.00 63.62 99 GLU A CA 1
ATOM 781 C C . GLU A 1 99 ? 16.483 -3.419 7.309 1.00 63.62 99 GLU A C 1
ATOM 783 O O . GLU A 1 99 ? 16.008 -2.831 8.275 1.00 63.62 99 GLU A O 1
ATOM 788 N N . HIS A 1 100 ? 17.544 -2.984 6.633 1.00 56.28 100 HIS A N 1
ATOM 789 C CA . HIS A 1 100 ? 18.273 -1.753 6.879 1.00 56.28 100 HIS A CA 1
ATOM 790 C C . HIS A 1 100 ? 18.560 -1.079 5.542 1.00 56.28 100 HIS A C 1
ATOM 792 O O . HIS A 1 100 ? 18.746 -1.759 4.528 1.00 56.28 100 HIS A O 1
ATOM 798 N N . GLY A 1 101 ? 18.659 0.244 5.556 1.00 48.59 101 GLY A N 1
ATOM 799 C CA . GLY A 1 101 ? 19.161 0.992 4.417 1.00 48.59 101 GLY A CA 1
ATOM 800 C C . GLY A 1 101 ? 18.086 1.600 3.533 1.00 48.59 101 GLY A C 1
ATOM 801 O O . GLY A 1 101 ? 16.898 1.296 3.593 1.00 48.59 101 GLY A O 1
ATOM 802 N N . LYS A 1 102 ? 18.574 2.522 2.726 1.00 49.41 102 LYS A N 1
ATOM 803 C CA . LYS A 1 102 ? 17.825 3.554 2.046 1.00 49.41 102 LYS A CA 1
ATOM 804 C C . LYS A 1 102 ? 16.991 2.997 0.904 1.00 49.41 102 LYS A C 1
ATOM 806 O O . LYS A 1 102 ? 17.492 2.266 0.053 1.00 49.41 102 LYS A O 1
ATOM 811 N N . GLN A 1 103 ? 15.718 3.376 0.850 1.00 54.59 103 GLN A N 1
ATOM 812 C CA . GLN A 1 103 ? 15.040 3.420 -0.444 1.00 54.59 103 GLN A CA 1
ATOM 813 C C . GLN A 1 103 ? 15.614 4.605 -1.227 1.00 54.59 103 GLN A C 1
ATOM 815 O O . GLN A 1 103 ? 16.048 5.569 -0.606 1.00 54.59 103 GLN A O 1
ATOM 820 N N . TRP A 1 104 ? 15.627 4.550 -2.563 1.00 44.00 104 TRP A N 1
ATOM 821 C CA . TRP A 1 104 ? 16.260 5.555 -3.441 1.00 44.00 104 TRP A CA 1
ATOM 822 C C . TRP A 1 104 ? 16.041 7.024 -3.007 1.00 44.00 104 TRP A C 1
ATOM 824 O O . TRP A 1 104 ? 16.951 7.842 -3.122 1.00 44.00 104 TRP A O 1
ATOM 834 N N . LEU A 1 105 ? 14.885 7.347 -2.419 1.00 42.66 105 LEU A N 1
ATOM 835 C CA . LEU A 1 105 ? 14.571 8.657 -1.834 1.00 42.66 105 LEU A CA 1
ATOM 836 C C . LEU A 1 105 ? 15.553 9.139 -0.745 1.00 42.66 105 LEU A C 1
ATOM 838 O O . LEU A 1 105 ? 15.909 10.312 -0.734 1.00 42.66 105 LEU A O 1
ATOM 842 N N . GLU A 1 106 ? 16.036 8.267 0.140 1.00 50.00 106 GLU A N 1
ATOM 843 C CA . GLU A 1 106 ? 16.980 8.633 1.211 1.00 50.00 106 GLU A CA 1
ATOM 844 C C . GLU A 1 106 ? 18.427 8.815 0.690 1.00 50.00 106 GLU A C 1
ATOM 846 O O . GLU A 1 106 ? 19.288 9.355 1.395 1.00 50.00 106 GLU A O 1
ATOM 851 N N . ASP A 1 107 ? 18.716 8.352 -0.534 1.00 46.34 107 ASP A N 1
ATOM 852 C CA . ASP A 1 107 ? 19.980 8.594 -1.249 1.00 46.34 107 ASP A CA 1
ATOM 853 C C . ASP A 1 107 ? 19.904 9.796 -2.195 1.00 46.34 107 ASP A C 1
ATOM 855 O O . ASP A 1 107 ? 20.906 10.477 -2.405 1.00 46.34 107 ASP A O 1
ATOM 859 N N . ALA A 1 108 ? 18.720 10.081 -2.740 1.00 44.44 108 ALA A N 1
ATOM 860 C CA . ALA A 1 108 ? 18.492 11.197 -3.649 1.00 44.44 108 ALA A CA 1
ATOM 861 C C . ALA A 1 108 ? 18.282 12.541 -2.926 1.00 44.44 108 ALA A C 1
ATOM 863 O O . ALA A 1 108 ? 18.522 13.591 -3.525 1.00 44.44 108 ALA A O 1
ATOM 864 N N . PHE A 1 109 ? 17.862 12.528 -1.655 1.00 52.44 109 PHE A N 1
ATOM 865 C CA . PHE A 1 109 ? 17.529 13.736 -0.897 1.00 52.44 109 PHE A CA 1
ATOM 866 C C . PHE A 1 109 ? 18.194 13.771 0.484 1.00 52.44 109 PHE A C 1
ATOM 868 O O . PHE A 1 109 ? 18.375 12.748 1.147 1.00 52.44 109 PHE A O 1
ATOM 875 N N . VAL A 1 110 ? 18.531 14.980 0.949 1.00 61.06 110 VAL A N 1
ATOM 876 C CA . VAL A 1 110 ? 18.925 15.214 2.345 1.00 61.06 110 VAL A CA 1
ATOM 877 C C . VAL A 1 110 ? 17.659 15.164 3.193 1.00 61.06 110 VAL A C 1
ATOM 879 O O . VAL A 1 110 ? 16.977 16.167 3.379 1.00 61.06 110 VAL A O 1
ATOM 882 N N . VAL A 1 111 ? 17.324 13.964 3.652 1.00 64.50 111 VAL A N 1
ATOM 883 C CA . VAL A 1 111 ? 16.227 13.735 4.593 1.00 64.50 111 VAL A CA 1
ATOM 884 C C . VAL A 1 111 ? 16.742 14.009 6.019 1.00 64.50 111 VAL A C 1
ATOM 886 O O . VAL A 1 111 ? 17.835 13.526 6.342 1.00 64.50 111 VAL A O 1
ATOM 889 N N . PRO A 1 112 ? 16.019 14.777 6.858 1.00 74.38 112 PRO A N 1
ATOM 890 C CA . PRO A 1 112 ? 16.341 14.932 8.280 1.00 74.38 112 PRO A CA 1
ATOM 891 C C . PRO A 1 112 ? 16.480 13.572 8.992 1.00 74.38 112 PRO A C 1
ATOM 893 O O . PRO A 1 112 ? 15.827 12.600 8.612 1.00 74.38 112 PRO A O 1
ATOM 896 N N . GLU A 1 113 ? 17.375 13.460 9.978 1.00 79.56 113 GLU A N 1
ATOM 897 C CA . GLU A 1 113 ? 17.690 12.169 10.630 1.00 79.56 113 GLU A CA 1
ATOM 898 C C . GLU A 1 113 ? 16.498 11.582 11.399 1.00 79.56 113 GLU A C 1
ATOM 900 O O . GLU A 1 113 ? 16.286 10.374 11.413 1.00 79.56 113 GLU A O 1
ATOM 905 N N . ASP A 1 114 ? 15.691 12.448 11.990 1.00 73.81 114 ASP A N 1
ATOM 906 C CA . ASP A 1 114 ? 14.403 12.171 12.616 1.00 73.81 114 ASP A CA 1
ATOM 907 C C . ASP A 1 114 ? 13.392 11.577 11.617 1.00 73.81 114 ASP A C 1
ATOM 909 O O . ASP A 1 114 ? 12.822 10.513 11.876 1.00 73.81 114 ASP A O 1
ATOM 913 N N . VAL A 1 115 ? 13.259 12.169 10.424 1.00 71.81 115 VAL A N 1
ATOM 914 C CA . VAL A 1 115 ? 12.432 11.625 9.334 1.00 71.81 115 VAL A CA 1
ATOM 915 C C . VAL A 1 115 ? 12.959 10.269 8.861 1.00 71.81 115 VAL A C 1
ATOM 917 O O . VAL A 1 115 ? 12.172 9.344 8.655 1.00 71.81 115 VAL A O 1
ATOM 920 N N . LYS A 1 116 ? 14.282 10.096 8.733 1.00 74.19 116 LYS A N 1
ATOM 921 C CA . LYS A 1 116 ? 14.870 8.785 8.398 1.00 74.19 116 LYS A CA 1
ATOM 922 C C . LYS A 1 116 ? 14.532 7.738 9.455 1.00 74.19 116 LYS A C 1
ATOM 924 O O . LYS A 1 116 ? 14.059 6.662 9.103 1.00 74.19 116 LYS A O 1
ATOM 929 N N . ALA A 1 117 ? 14.709 8.060 10.734 1.00 79.06 117 ALA A N 1
ATOM 930 C CA . ALA A 1 117 ? 14.403 7.150 11.832 1.00 79.06 117 ALA A CA 1
ATOM 931 C C . ALA A 1 117 ? 12.912 6.767 11.863 1.00 79.06 117 ALA A C 1
ATOM 933 O O . ALA A 1 117 ? 12.572 5.600 12.080 1.00 79.06 117 ALA A O 1
ATOM 934 N N . ALA A 1 118 ? 12.010 7.715 11.591 1.00 75.56 118 ALA A N 1
ATOM 935 C CA . ALA A 1 118 ? 10.578 7.447 11.485 1.00 75.56 118 ALA A CA 1
ATOM 936 C C . ALA A 1 118 ? 10.247 6.522 10.300 1.00 75.56 118 ALA A C 1
ATOM 938 O O . ALA A 1 118 ? 9.465 5.579 10.452 1.00 75.56 118 ALA A O 1
ATOM 939 N N . LEU A 1 119 ? 10.874 6.733 9.138 1.00 75.62 119 LEU A N 1
ATOM 940 C CA . LEU A 1 119 ? 10.718 5.871 7.962 1.00 75.62 119 LEU A CA 1
ATOM 941 C C . LEU A 1 119 ? 11.266 4.458 8.202 1.00 75.62 119 LEU A C 1
ATOM 943 O O . LEU A 1 119 ? 10.616 3.476 7.833 1.00 75.62 119 LEU A O 1
ATOM 947 N N . GLU A 1 120 ? 12.422 4.334 8.854 1.00 82.06 120 GLU A N 1
ATOM 948 C CA . GLU A 1 120 ? 12.994 3.046 9.254 1.00 82.06 120 GLU A CA 1
ATOM 949 C C . GLU A 1 120 ? 12.077 2.309 10.235 1.00 82.06 120 GLU A C 1
ATOM 951 O O . GLU A 1 120 ? 11.786 1.126 10.041 1.00 82.06 120 GLU A O 1
ATOM 956 N N . SER A 1 121 ? 11.556 3.017 11.242 1.00 83.19 121 SER A N 1
ATOM 957 C CA . SER A 1 121 ? 10.589 2.482 12.205 1.00 83.19 121 SER A CA 1
ATOM 958 C C . SER A 1 121 ? 9.314 1.993 11.510 1.00 83.19 121 SER A C 1
ATOM 960 O O . SER A 1 121 ? 8.873 0.860 11.725 1.00 83.19 121 SER A O 1
ATOM 962 N N . CYS A 1 122 ? 8.769 2.796 10.593 1.00 82.25 122 CYS A N 1
ATOM 963 C CA . CYS A 1 122 ? 7.600 2.442 9.793 1.00 82.25 122 CYS A CA 1
ATOM 964 C C . CYS A 1 122 ? 7.849 1.183 8.946 1.00 82.25 122 CYS A C 1
ATOM 966 O O . CYS A 1 122 ? 7.042 0.250 8.941 1.00 82.25 122 CYS A O 1
ATOM 968 N N . ARG A 1 123 ? 9.008 1.095 8.282 1.00 85.44 123 ARG A N 1
ATOM 969 C CA . ARG A 1 123 ? 9.392 -0.072 7.474 1.00 85.44 123 ARG A CA 1
ATOM 970 C C . ARG A 1 123 ? 9.567 -1.325 8.329 1.00 85.44 123 ARG A C 1
ATOM 972 O O . ARG A 1 123 ? 9.110 -2.399 7.933 1.00 85.44 123 ARG A O 1
ATOM 979 N N . ALA A 1 124 ? 10.204 -1.206 9.492 1.00 87.50 124 ALA A N 1
ATOM 980 C CA . ALA A 1 124 ? 10.371 -2.310 10.430 1.00 87.50 124 ALA A CA 1
ATOM 981 C C . ALA A 1 124 ? 9.013 -2.818 10.942 1.00 87.50 124 ALA A C 1
ATOM 983 O O . ALA A 1 124 ? 8.765 -4.027 10.960 1.00 87.50 124 ALA A O 1
ATOM 984 N N . SER A 1 125 ? 8.104 -1.901 11.278 1.00 88.25 125 SER A N 1
ATOM 985 C CA . SER A 1 125 ? 6.741 -2.233 11.692 1.00 88.25 125 SER A CA 1
ATOM 986 C C . SER A 1 125 ? 5.946 -2.902 10.562 1.00 88.25 125 SER A C 1
ATOM 988 O O . SER A 1 125 ? 5.376 -3.979 10.754 1.00 88.25 125 SER A O 1
ATOM 990 N N . ALA A 1 126 ? 6.012 -2.365 9.340 1.00 87.81 126 ALA A N 1
ATOM 991 C CA . ALA A 1 126 ? 5.394 -2.970 8.163 1.00 87.81 126 ALA A CA 1
ATOM 992 C C . ALA A 1 126 ? 5.903 -4.402 7.921 1.00 87.81 126 ALA A C 1
ATOM 994 O O . ALA A 1 126 ? 5.105 -5.328 7.777 1.00 87.81 126 ALA A O 1
ATOM 995 N N . ARG A 1 127 ? 7.226 -4.629 7.962 1.00 91.38 127 ARG A N 1
ATOM 996 C CA . ARG A 1 127 ? 7.822 -5.980 7.878 1.00 91.38 127 ARG A CA 1
ATOM 997 C C . ARG A 1 127 ? 7.268 -6.909 8.955 1.00 91.38 127 ARG A C 1
ATOM 999 O O . ARG A 1 127 ? 6.939 -8.053 8.649 1.00 91.38 127 ARG A O 1
ATOM 1006 N N . SER A 1 128 ? 7.141 -6.426 10.190 1.00 90.19 128 SER A N 1
ATOM 1007 C CA . SER A 1 128 ? 6.583 -7.191 11.310 1.00 90.19 128 SER A CA 1
ATOM 1008 C C . SER A 1 128 ? 5.130 -7.606 11.051 1.00 90.19 128 SER A C 1
ATOM 1010 O O . SER A 1 128 ? 4.789 -8.780 11.210 1.00 90.19 128 SER A O 1
ATOM 1012 N N . HIS A 1 129 ? 4.285 -6.693 10.557 1.00 88.38 129 HIS A N 1
ATOM 1013 C CA . HIS A 1 129 ? 2.907 -7.012 10.170 1.00 88.38 129 HIS A CA 1
ATOM 1014 C C . HIS A 1 129 ? 2.838 -8.108 9.099 1.00 88.38 129 HIS A C 1
ATOM 1016 O O . HIS A 1 129 ? 2.015 -9.021 9.200 1.00 88.38 129 HIS A O 1
ATOM 1022 N N . ILE A 1 130 ? 3.722 -8.045 8.103 1.00 88.94 130 ILE A N 1
ATOM 1023 C CA . ILE A 1 130 ? 3.817 -9.041 7.030 1.00 88.94 130 ILE A CA 1
ATOM 1024 C C . ILE A 1 130 ? 4.274 -10.395 7.585 1.00 88.94 130 ILE A C 1
ATOM 1026 O O . ILE A 1 130 ? 3.622 -11.412 7.360 1.00 88.94 130 ILE A O 1
ATOM 1030 N N . ALA A 1 131 ? 5.372 -10.415 8.344 1.00 89.44 131 ALA A N 1
ATOM 1031 C CA . ALA A 1 131 ? 5.972 -11.636 8.879 1.00 89.44 131 ALA A CA 1
ATOM 1032 C C . ALA A 1 131 ? 5.030 -12.396 9.824 1.00 89.44 131 ALA A C 1
ATOM 1034 O O . ALA A 1 131 ? 5.039 -13.623 9.860 1.00 89.44 131 ALA A O 1
ATOM 1035 N N . GLN A 1 132 ? 4.195 -11.670 10.569 1.00 89.50 132 GLN A N 1
ATOM 1036 C CA . GLN A 1 132 ? 3.209 -12.246 11.483 1.00 89.50 132 GLN A CA 1
ATOM 1037 C C . GLN A 1 132 ? 1.907 -12.676 10.787 1.00 89.50 132 GLN A C 1
ATOM 1039 O O . GLN A 1 132 ? 0.977 -13.111 11.463 1.00 89.50 132 GLN A O 1
ATOM 1044 N N . GLY A 1 133 ? 1.790 -12.504 9.465 1.00 86.44 133 GLY A N 1
ATOM 1045 C CA . GLY A 1 133 ? 0.550 -12.764 8.728 1.00 86.44 133 GLY A CA 1
ATOM 1046 C C . GLY A 1 133 ? -0.586 -11.798 9.080 1.00 86.44 133 GLY A C 1
ATOM 1047 O O . GLY A 1 133 ? -1.734 -12.027 8.697 1.00 86.44 133 GLY A O 1
ATOM 1048 N N . ARG A 1 134 ? -0.289 -10.696 9.790 1.00 85.44 134 ARG A N 1
ATOM 1049 C CA . ARG A 1 134 ? -1.282 -9.653 10.071 1.00 85.44 134 ARG A CA 1
ATOM 1050 C C . ARG A 1 134 ? -1.722 -8.983 8.785 1.00 85.44 134 ARG A C 1
ATOM 1052 O O . ARG A 1 134 ? -2.864 -8.579 8.712 1.00 85.44 134 ARG A O 1
ATOM 1059 N N . VAL A 1 135 ? -0.885 -8.897 7.762 1.00 87.88 135 VAL A N 1
ATOM 1060 C CA . VAL A 1 135 ? -1.315 -8.459 6.432 1.00 87.88 135 VAL A CA 1
ATOM 1061 C C . VAL A 1 135 ? -1.249 -9.643 5.484 1.00 87.88 135 VAL A C 1
ATOM 1063 O O . VAL A 1 135 ? -0.191 -10.238 5.306 1.00 87.88 135 VAL A O 1
ATOM 1066 N N . THR A 1 136 ? -2.390 -9.984 4.888 1.00 88.25 136 THR A N 1
ATOM 1067 C CA . THR A 1 136 ? -2.509 -11.066 3.907 1.00 88.25 136 THR A CA 1
ATOM 1068 C C . THR A 1 136 ? -3.348 -10.564 2.744 1.00 88.25 136 THR A C 1
ATOM 1070 O O . THR A 1 136 ? -4.511 -10.223 2.933 1.00 88.25 136 THR A O 1
ATOM 1073 N N . VAL A 1 137 ? -2.755 -10.516 1.553 1.00 91.25 137 VAL A N 1
ATOM 1074 C CA . VAL A 1 137 ? -3.423 -10.070 0.326 1.00 91.25 137 VAL A CA 1
ATOM 1075 C C . VAL A 1 137 ? -3.777 -11.299 -0.515 1.00 91.25 137 VAL A C 1
ATOM 1077 O O . VAL A 1 137 ? -2.887 -12.109 -0.787 1.00 91.25 137 VAL A O 1
ATOM 1080 N N . PRO A 1 138 ? -5.041 -11.463 -0.942 1.00 94.75 138 PRO A N 1
ATOM 1081 C CA . PRO A 1 138 ? -5.421 -12.476 -1.919 1.00 94.75 138 PRO A CA 1
ATOM 1082 C C . PRO A 1 138 ? -4.591 -12.356 -3.201 1.00 94.75 138 PRO A C 1
ATOM 1084 O O . PRO A 1 138 ? -4.363 -11.253 -3.696 1.00 94.75 138 PRO A O 1
ATOM 1087 N N . SER A 1 139 ? -4.143 -13.483 -3.755 1.00 95.38 139 SER A N 1
ATOM 1088 C CA . SER A 1 139 ? -3.208 -13.506 -4.892 1.00 95.38 139 SER A CA 1
ATOM 1089 C C . SER A 1 139 ? -3.696 -12.728 -6.119 1.00 95.38 139 SER A C 1
ATOM 1091 O O . SER A 1 139 ? -2.903 -12.125 -6.835 1.00 95.38 139 SER A O 1
ATOM 1093 N N . GLU A 1 140 ? -5.006 -12.693 -6.341 1.00 96.56 140 GLU A N 1
ATOM 1094 C CA . GLU A 1 140 ? -5.666 -11.982 -7.430 1.00 96.56 140 GLU A CA 1
ATOM 1095 C C . GLU A 1 140 ? -5.580 -10.454 -7.296 1.00 96.56 140 GLU A C 1
ATOM 1097 O O . GLU A 1 140 ? -5.637 -9.748 -8.304 1.00 96.56 140 GLU A O 1
ATOM 1102 N N . LEU A 1 141 ? -5.390 -9.947 -6.073 1.00 97.19 141 LEU A N 1
ATOM 1103 C CA . LEU A 1 141 ? -5.214 -8.525 -5.774 1.00 97.19 141 LEU A CA 1
ATOM 1104 C C . LEU A 1 141 ? -3.742 -8.095 -5.808 1.00 97.19 141 LEU A C 1
ATOM 1106 O O . LEU A 1 141 ? -3.460 -6.902 -5.732 1.00 97.19 141 LEU A O 1
ATOM 1110 N N . ILE A 1 142 ? -2.810 -9.039 -5.970 1.00 97.25 142 ILE A N 1
ATOM 1111 C CA . ILE A 1 142 ? -1.386 -8.739 -6.097 1.00 97.25 142 ILE A CA 1
ATOM 1112 C C . ILE A 1 142 ? -1.072 -8.295 -7.536 1.00 97.25 142 ILE A C 1
ATOM 1114 O O . ILE A 1 142 ? -1.478 -8.915 -8.530 1.00 97.25 142 ILE A O 1
ATOM 1118 N N . ILE A 1 143 ? -0.346 -7.187 -7.643 1.00 96.94 143 ILE A N 1
ATOM 1119 C CA . ILE A 1 143 ? 0.231 -6.640 -8.867 1.00 96.94 143 ILE A CA 1
ATOM 1120 C C . ILE A 1 143 ? 1.697 -7.073 -8.925 1.00 96.94 143 ILE A C 1
ATOM 1122 O O . ILE A 1 143 ? 2.489 -6.710 -8.059 1.00 96.94 143 ILE A O 1
ATOM 1126 N N . ASP A 1 144 ? 2.079 -7.820 -9.962 1.00 95.19 144 ASP A N 1
ATOM 1127 C CA . ASP A 1 144 ? 3.491 -8.078 -10.248 1.00 95.19 144 ASP A CA 1
ATOM 1128 C C . ASP A 1 144 ? 4.114 -6.840 -10.900 1.00 95.19 144 ASP A C 1
ATOM 1130 O O . ASP A 1 144 ? 4.105 -6.684 -12.124 1.00 95.19 144 ASP A O 1
ATOM 1134 N N . TYR A 1 145 ? 4.653 -5.944 -10.075 1.00 92.69 145 TYR A N 1
ATOM 1135 C CA . TYR A 1 145 ? 5.241 -4.690 -10.539 1.00 92.69 145 TYR A CA 1
ATOM 1136 C C . TYR A 1 145 ? 6.401 -4.884 -11.531 1.00 92.69 145 TYR A C 1
ATOM 1138 O O . TYR A 1 145 ? 6.663 -3.998 -12.340 1.00 92.69 145 TYR A O 1
ATOM 1146 N N . LYS A 1 146 ? 7.083 -6.039 -11.513 1.00 91.44 146 LYS A N 1
ATOM 1147 C CA . LYS A 1 146 ? 8.203 -6.340 -12.423 1.00 91.44 146 LYS A CA 1
ATOM 1148 C C . LYS A 1 146 ? 7.746 -6.709 -13.834 1.00 91.44 146 LYS A C 1
ATOM 1150 O O . LYS A 1 146 ? 8.560 -6.710 -14.763 1.00 91.44 146 LYS A O 1
ATOM 1155 N N . SER A 1 147 ? 6.465 -7.048 -13.986 1.00 92.00 147 SER A N 1
ATOM 1156 C CA . SER A 1 147 ? 5.839 -7.342 -15.278 1.00 92.00 147 SER A CA 1
ATOM 1157 C C . SER A 1 147 ? 5.389 -6.086 -16.031 1.00 92.00 147 SER A C 1
ATOM 1159 O O . SER A 1 147 ? 5.130 -6.160 -17.229 1.00 92.00 147 SER A O 1
ATOM 1161 N N . ILE A 1 148 ? 5.325 -4.935 -15.354 1.00 91.50 148 ILE A N 1
ATOM 1162 C CA . ILE A 1 148 ? 4.898 -3.664 -15.941 1.00 91.50 148 ILE A CA 1
ATOM 1163 C C . ILE A 1 148 ? 6.082 -3.037 -16.677 1.00 91.50 148 ILE A C 1
ATOM 1165 O O . ILE A 1 148 ? 7.137 -2.801 -16.088 1.00 91.50 148 ILE A O 1
ATOM 1169 N N . THR A 1 149 ? 5.904 -2.771 -17.968 1.00 87.62 149 THR A N 1
ATOM 1170 C CA . THR A 1 149 ? 6.958 -2.255 -18.858 1.00 87.62 149 THR A CA 1
ATOM 1171 C C . THR A 1 149 ? 6.681 -0.859 -19.402 1.00 87.62 149 THR A C 1
ATOM 1173 O O . THR A 1 149 ? 7.574 -0.251 -19.989 1.00 87.62 149 THR A O 1
ATOM 1176 N N . ASP A 1 150 ? 5.456 -0.364 -19.238 1.00 87.69 150 ASP A N 1
ATOM 1177 C CA . ASP A 1 150 ? 4.991 0.904 -19.791 1.00 87.69 150 ASP A CA 1
ATOM 1178 C C . ASP A 1 150 ? 3.822 1.489 -18.977 1.00 87.69 150 ASP A C 1
ATOM 1180 O O . ASP A 1 150 ? 3.265 0.855 -18.073 1.00 87.69 150 ASP A O 1
ATOM 1184 N N . ASP A 1 151 ? 3.468 2.737 -19.292 1.00 88.69 151 ASP A N 1
ATOM 1185 C CA . ASP A 1 151 ? 2.436 3.484 -18.572 1.00 88.69 151 ASP A CA 1
ATOM 1186 C C . ASP A 1 151 ? 1.011 2.954 -18.829 1.00 88.69 151 ASP A C 1
ATOM 1188 O O . ASP A 1 151 ? 0.137 3.150 -17.982 1.00 88.69 151 ASP A O 1
ATOM 1192 N N . ASP A 1 152 ? 0.755 2.271 -19.951 1.00 93.69 152 ASP A N 1
ATOM 1193 C CA . ASP A 1 152 ? -0.557 1.675 -20.235 1.00 93.69 152 ASP A CA 1
ATOM 1194 C C . ASP A 1 152 ? -0.765 0.412 -19.390 1.00 93.69 152 ASP A C 1
ATOM 1196 O O . ASP A 1 152 ? -1.819 0.248 -18.769 1.00 93.69 152 ASP A O 1
ATOM 1200 N N . ALA A 1 153 ? 0.265 -0.430 -19.265 1.00 94.00 153 ALA A N 1
ATOM 1201 C CA . ALA A 1 153 ? 0.289 -1.551 -18.332 1.00 94.00 153 ALA A CA 1
ATOM 1202 C C . ALA A 1 153 ? 0.147 -1.073 -16.878 1.00 94.00 153 ALA A C 1
ATOM 1204 O O . ALA A 1 153 ? -0.590 -1.682 -16.104 1.00 94.00 153 ALA A O 1
ATOM 1205 N N . LEU A 1 154 ? 0.782 0.048 -16.513 1.00 93.19 154 LEU A N 1
ATOM 1206 C CA . LEU A 1 154 ? 0.612 0.671 -15.199 1.00 93.19 154 LEU A CA 1
ATOM 1207 C C . LEU A 1 154 ? -0.814 1.207 -14.983 1.00 93.19 154 LEU A C 1
ATOM 1209 O O . LEU A 1 154 ? -1.339 1.141 -13.871 1.00 93.19 154 LEU A O 1
ATOM 1213 N N . ARG A 1 155 ? -1.460 1.764 -16.010 1.00 94.62 155 ARG A N 1
ATOM 1214 C CA . ARG A 1 155 ? -2.854 2.232 -15.926 1.00 94.62 155 ARG A CA 1
ATOM 1215 C C . ARG A 1 155 ? -3.829 1.066 -15.788 1.00 94.62 155 ARG A C 1
ATOM 1217 O O . ARG A 1 155 ? -4.762 1.135 -14.999 1.00 94.62 155 ARG A O 1
ATOM 1224 N N . ALA A 1 156 ? -3.564 -0.044 -16.471 1.00 96.56 156 ALA A N 1
ATOM 1225 C CA . ALA A 1 156 ? -4.384 -1.250 -16.390 1.00 96.56 156 ALA A CA 1
ATOM 1226 C C . ALA A 1 156 ? -4.453 -1.861 -14.974 1.00 96.56 156 ALA A C 1
ATOM 1228 O O . ALA A 1 156 ? -5.314 -2.699 -14.710 1.00 96.56 156 ALA A O 1
ATOM 1229 N N . THR A 1 157 ? -3.583 -1.453 -14.040 1.00 97.19 157 THR A N 1
ATOM 1230 C CA . THR A 1 157 ? -3.630 -1.924 -12.648 1.00 97.19 157 THR A CA 1
ATOM 1231 C C . THR A 1 157 ? -4.555 -1.114 -11.737 1.00 97.19 157 THR A C 1
ATOM 1233 O O . THR A 1 157 ? -4.717 -1.500 -10.583 1.00 97.19 157 THR A O 1
ATOM 1236 N N . GLU A 1 158 ? -5.155 -0.012 -12.201 1.00 96.75 158 GLU A N 1
ATOM 1237 C CA . GLU A 1 158 ? -5.951 0.908 -11.367 1.00 96.75 158 GLU A CA 1
ATOM 1238 C C . GLU A 1 158 ? -7.102 0.219 -10.629 1.00 96.75 158 GLU A C 1
ATOM 1240 O O . GLU A 1 158 ? -7.206 0.337 -9.406 1.00 96.75 158 GLU A O 1
ATOM 1245 N N . GLU A 1 159 ? -7.919 -0.560 -11.337 1.00 97.38 159 GLU A N 1
ATOM 1246 C CA . GLU A 1 159 ? -9.040 -1.295 -10.734 1.00 97.38 159 GLU A CA 1
ATOM 1247 C C . GLU A 1 159 ? -8.553 -2.303 -9.687 1.00 97.38 159 GLU A C 1
ATOM 1249 O O . GLU A 1 159 ? -9.149 -2.450 -8.618 1.00 97.38 159 GLU A O 1
ATOM 1254 N N . LYS A 1 160 ? -7.421 -2.965 -9.957 1.00 97.94 160 LYS A N 1
ATOM 1255 C CA . LYS A 1 160 ? -6.818 -3.906 -9.011 1.00 97.94 160 LYS A CA 1
ATOM 1256 C C . LYS A 1 160 ? -6.297 -3.182 -7.767 1.00 97.94 160 LYS A C 1
ATOM 1258 O O . LYS A 1 160 ? -6.511 -3.673 -6.661 1.00 97.94 160 LYS A O 1
ATOM 1263 N N . THR A 1 161 ? -5.685 -2.005 -7.920 1.00 97.62 161 THR A N 1
ATOM 1264 C CA . THR A 1 161 ? -5.284 -1.158 -6.787 1.00 97.62 161 THR A CA 1
ATOM 1265 C C . THR A 1 161 ? -6.497 -0.775 -5.938 1.00 97.62 161 THR A C 1
ATOM 1267 O O . THR A 1 161 ? -6.457 -0.946 -4.723 1.00 97.62 161 THR A O 1
ATOM 1270 N N . GLN A 1 162 ? -7.599 -0.331 -6.549 1.00 97.75 162 GLN A N 1
ATOM 1271 C CA . GLN A 1 162 ? -8.825 0.014 -5.818 1.00 97.75 162 GLN A CA 1
ATOM 1272 C C . GLN A 1 162 ? -9.417 -1.193 -5.078 1.00 97.75 162 GLN A C 1
ATOM 1274 O O . GLN A 1 162 ? -9.799 -1.084 -3.911 1.00 97.75 162 GLN A O 1
ATOM 1279 N N . ALA A 1 163 ? -9.443 -2.365 -5.718 1.00 97.94 163 ALA A N 1
ATOM 1280 C CA . ALA A 1 163 ? -9.904 -3.598 -5.090 1.00 97.94 163 ALA A CA 1
ATOM 1281 C C . ALA A 1 163 ? -9.014 -4.013 -3.903 1.00 97.94 163 ALA A C 1
ATOM 1283 O O . ALA A 1 163 ? -9.530 -4.412 -2.856 1.00 97.94 163 ALA A O 1
ATOM 1284 N N . ALA A 1 164 ? -7.691 -3.867 -4.030 1.00 97.31 164 ALA A N 1
ATOM 1285 C CA . ALA A 1 164 ? -6.740 -4.113 -2.950 1.00 97.31 164 ALA A CA 1
ATOM 1286 C C . ALA A 1 164 ? -6.935 -3.142 -1.772 1.00 97.31 164 ALA A C 1
ATOM 1288 O O . ALA A 1 164 ? -6.950 -3.576 -0.622 1.00 97.31 164 ALA A O 1
ATOM 1289 N N . VAL A 1 165 ? -7.179 -1.855 -2.041 1.00 96.69 165 VAL A N 1
ATOM 1290 C CA . VAL A 1 165 ? -7.498 -0.847 -1.013 1.00 96.69 165 VAL A CA 1
ATOM 1291 C C . VAL A 1 165 ? -8.795 -1.188 -0.284 1.00 96.69 165 VAL A C 1
ATOM 1293 O O . VAL A 1 165 ? -8.821 -1.237 0.946 1.00 96.69 165 VAL A O 1
ATOM 1296 N N . ALA A 1 166 ? -9.863 -1.499 -1.022 1.00 95.94 166 ALA A N 1
ATOM 1297 C CA . ALA A 1 166 ? -11.137 -1.895 -0.429 1.00 95.94 166 ALA A CA 1
ATOM 1298 C C . ALA A 1 166 ? -10.992 -3.153 0.445 1.00 95.94 166 ALA A C 1
ATOM 1300 O O . ALA A 1 166 ? -11.613 -3.258 1.507 1.00 95.94 166 ALA A O 1
ATOM 1301 N N . HIS A 1 167 ? -10.157 -4.104 0.021 1.00 95.56 167 HIS A N 1
ATOM 1302 C CA . HIS A 1 167 ? -9.846 -5.295 0.800 1.00 95.56 167 HIS A CA 1
ATOM 1303 C C . HIS A 1 167 ? -9.050 -4.972 2.072 1.00 95.56 167 HIS A C 1
ATOM 1305 O O . HIS A 1 167 ? -9.405 -5.466 3.146 1.00 95.56 167 HIS A O 1
ATOM 1311 N N . ALA A 1 168 ? -8.021 -4.126 1.978 1.00 93.81 168 ALA A N 1
ATOM 1312 C CA . ALA A 1 168 ? -7.209 -3.700 3.114 1.00 93.81 168 ALA A CA 1
ATOM 1313 C C . ALA A 1 168 ? -8.065 -3.009 4.186 1.00 93.81 168 ALA A C 1
ATOM 1315 O O . ALA A 1 168 ? -8.076 -3.433 5.343 1.00 93.81 168 ALA A O 1
ATOM 1316 N N . LEU A 1 169 ? -8.872 -2.021 3.784 1.00 92.25 169 LEU A N 1
ATOM 1317 C CA . LEU A 1 169 ? -9.753 -1.275 4.687 1.00 92.25 169 LEU A CA 1
ATOM 1318 C C . LEU A 1 169 ? -10.827 -2.159 5.332 1.00 92.25 169 LEU A C 1
ATOM 1320 O O . LEU A 1 169 ? -11.188 -1.963 6.495 1.00 92.25 169 LEU A O 1
ATOM 1324 N N . ARG A 1 170 ? -11.355 -3.153 4.608 1.00 90.88 170 ARG A N 1
ATOM 1325 C CA . ARG A 1 170 ? -12.311 -4.124 5.166 1.00 90.88 170 ARG A CA 1
ATOM 1326 C C . ARG A 1 170 ? -11.648 -5.067 6.173 1.00 90.88 170 ARG A C 1
ATOM 1328 O O . ARG A 1 170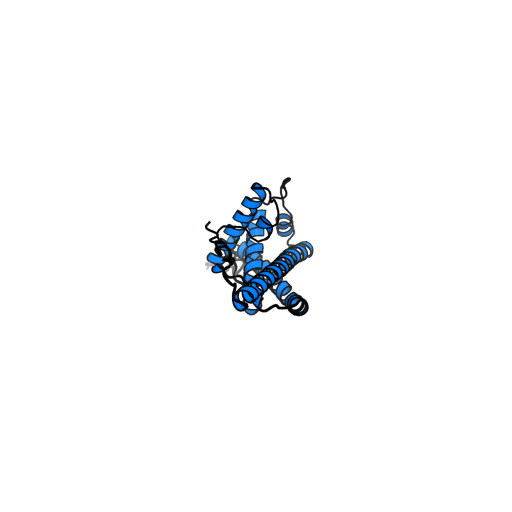 ? -12.248 -5.390 7.196 1.00 90.88 170 ARG A O 1
ATOM 1335 N N . SER A 1 171 ? -10.422 -5.495 5.889 1.00 87.50 171 SER A N 1
ATOM 1336 C CA . SER A 1 171 ? -9.669 -6.428 6.734 1.00 87.50 171 SER A CA 1
ATOM 1337 C C . SER A 1 171 ? -9.165 -5.769 8.022 1.00 87.50 171 SER A C 1
ATOM 1339 O O . SER A 1 171 ? -9.172 -6.411 9.073 1.00 87.50 171 SER A O 1
ATOM 1341 N N . GLY A 1 172 ? -8.795 -4.483 7.967 1.00 72.31 172 GLY A N 1
ATOM 1342 C CA . GLY A 1 172 ? -8.469 -3.682 9.152 1.00 72.31 172 GLY A CA 1
ATOM 1343 C C . GLY A 1 172 ? -9.638 -3.607 10.144 1.00 72.31 172 GLY A C 1
ATOM 1344 O O . GLY A 1 172 ? -9.463 -3.902 11.328 1.00 72.31 172 GLY A O 1
ATOM 1345 N N . LEU A 1 173 ? -10.861 -3.354 9.648 1.00 56.41 173 LEU A N 1
ATOM 1346 C CA . LEU A 1 173 ? -12.080 -3.325 10.475 1.00 56.41 173 LEU A CA 1
ATOM 1347 C C . LEU A 1 173 ? -12.388 -4.667 11.152 1.00 56.41 173 LEU A C 1
ATOM 1349 O O . LEU A 1 173 ? -12.811 -4.693 12.309 1.00 56.41 173 LEU A O 1
ATOM 1353 N N . GLN A 1 174 ? -12.179 -5.794 10.460 1.00 52.34 174 GLN A N 1
ATOM 1354 C CA . GLN A 1 174 ? -12.428 -7.111 11.055 1.00 52.34 174 GLN A CA 1
ATOM 1355 C C . GLN A 1 174 ? -11.518 -7.364 12.259 1.00 52.34 174 GLN A C 1
ATOM 1357 O O . GLN A 1 174 ? -11.975 -7.893 13.273 1.00 52.34 174 GLN A O 1
ATOM 1362 N N . ARG A 1 175 ? -10.252 -6.936 12.209 1.00 48.47 175 ARG A N 1
ATOM 1363 C CA . ARG A 1 175 ? -9.328 -7.110 13.337 1.00 48.47 175 ARG A CA 1
ATOM 1364 C C . ARG A 1 175 ? -9.706 -6.263 14.550 1.00 48.47 175 ARG A C 1
ATOM 1366 O O . ARG A 1 175 ? -9.700 -6.800 15.655 1.00 48.47 175 ARG A O 1
ATOM 1373 N N . ALA A 1 176 ? -10.103 -5.004 14.360 1.00 47.81 176 ALA A N 1
ATOM 1374 C CA . ALA A 1 176 ? -10.557 -4.147 15.460 1.00 47.81 176 ALA A CA 1
ATOM 1375 C C . ALA A 1 176 ? -11.802 -4.719 16.170 1.00 47.81 176 ALA A C 1
ATOM 1377 O O . ALA A 1 176 ? -11.858 -4.750 17.400 1.00 47.81 176 ALA A O 1
ATOM 1378 N N . ALA A 1 177 ? -12.760 -5.268 15.413 1.00 42.78 177 ALA A N 1
ATOM 1379 C CA . ALA A 1 177 ? -13.940 -5.928 15.979 1.00 42.78 177 ALA A CA 1
ATOM 1380 C C . ALA A 1 177 ? -13.605 -7.243 16.714 1.00 42.78 177 ALA A C 1
ATOM 1382 O O . ALA A 1 177 ? -14.233 -7.566 17.722 1.00 42.78 177 ALA A O 1
ATOM 1383 N N . THR A 1 178 ? -12.595 -7.985 16.246 1.00 39.00 178 THR A N 1
ATOM 1384 C CA . THR A 1 178 ? -12.191 -9.264 16.859 1.00 39.00 178 THR A CA 1
ATOM 1385 C C . THR A 1 178 ? -11.390 -9.057 18.151 1.00 39.00 178 THR A C 1
ATOM 1387 O O . THR A 1 178 ? -11.530 -9.837 19.090 1.00 39.00 178 THR A O 1
ATOM 1390 N N . VAL A 1 179 ? -10.588 -7.989 18.242 1.00 45.03 179 VAL A N 1
ATOM 1391 C CA . VAL A 1 179 ? -9.839 -7.634 19.464 1.00 45.03 179 VAL A CA 1
ATOM 1392 C C . VAL A 1 179 ? -10.759 -7.039 20.540 1.00 45.03 179 VAL A C 1
ATOM 1394 O O . VAL A 1 179 ? -10.542 -7.284 21.724 1.00 45.03 179 VAL A O 1
ATOM 1397 N N . ASN A 1 180 ? -11.843 -6.360 20.146 1.00 36.78 180 ASN A N 1
ATOM 1398 C CA . ASN A 1 180 ? -12.845 -5.802 21.065 1.00 36.78 180 ASN A CA 1
ATOM 1399 C C . ASN A 1 180 ? -14.000 -6.752 21.420 1.00 36.78 180 ASN A C 1
ATOM 1401 O O . ASN A 1 180 ? -15.029 -6.288 21.907 1.00 36.78 180 ASN A O 1
ATOM 1405 N N . GLY A 1 181 ? -13.850 -8.066 21.200 1.00 39.34 181 GLY A N 1
ATOM 1406 C CA . GLY A 1 181 ? -14.623 -9.108 21.887 1.00 39.34 181 GLY A CA 1
ATOM 1407 C C . GLY A 1 181 ? -16.138 -8.902 21.980 1.00 39.34 181 GLY A C 1
ATOM 1408 O O . GLY A 1 181 ? -16.750 -9.376 22.932 1.00 39.34 181 GLY A O 1
ATOM 1409 N N . THR A 1 182 ? -16.766 -8.214 21.025 1.00 36.06 182 THR A N 1
ATOM 1410 C CA . THR A 1 182 ? -18.225 -8.087 20.987 1.00 36.06 182 THR A CA 1
ATOM 1411 C C . THR A 1 182 ? -18.737 -9.094 19.973 1.00 36.06 182 THR A C 1
ATOM 1413 O O . THR A 1 182 ? -19.135 -8.766 18.859 1.00 36.06 182 THR A O 1
ATOM 1416 N N . SER A 1 183 ? -18.662 -10.365 20.368 1.00 37.94 183 SER A N 1
ATOM 1417 C CA . SER A 1 183 ? -19.346 -11.468 19.699 1.00 37.94 183 SER A CA 1
ATOM 1418 C C . SER A 1 183 ? -20.851 -11.311 19.918 1.00 37.94 183 SER A C 1
ATOM 1420 O O . SER A 1 183 ? -21.431 -11.920 20.814 1.00 37.94 183 SER A O 1
ATOM 1422 N N . ALA A 1 184 ? -21.494 -10.461 19.123 1.00 46.19 184 ALA A N 1
ATOM 1423 C CA . ALA A 1 184 ? -22.945 -10.401 19.041 1.00 46.19 184 ALA A CA 1
ATOM 1424 C C . ALA A 1 184 ? -23.457 -11.509 18.099 1.00 46.19 184 ALA A C 1
ATOM 1426 O O . ALA A 1 184 ? -23.640 -11.263 16.911 1.00 46.19 184 ALA A O 1
ATOM 1427 N N . ALA A 1 185 ? -23.617 -12.724 18.639 1.00 40.97 185 ALA A N 1
ATOM 1428 C CA . ALA A 1 185 ? -24.463 -13.848 18.179 1.00 40.97 185 ALA A CA 1
ATOM 1429 C C . ALA A 1 185 ? -24.044 -15.086 19.007 1.00 40.97 185 ALA A C 1
ATOM 1431 O O . ALA A 1 185 ? -22.867 -15.421 19.009 1.00 40.97 185 ALA A O 1
ATOM 1432 N N . ASP A 1 186 ? -24.851 -15.796 19.794 1.00 40.47 186 ASP A N 1
ATOM 1433 C CA . ASP A 1 186 ? -26.298 -15.993 19.855 1.00 40.47 186 ASP A CA 1
ATOM 1434 C C . ASP A 1 186 ? -26.757 -16.000 21.329 1.00 40.47 186 ASP A C 1
ATOM 1436 O O . ASP A 1 186 ? -26.475 -16.946 22.064 1.00 40.47 186 ASP A O 1
ATOM 1440 N N . ASP A 1 187 ? -27.517 -14.988 21.754 1.00 42.94 187 ASP A N 1
ATOM 1441 C CA . ASP A 1 187 ? -28.388 -15.090 22.932 1.00 42.94 187 ASP A CA 1
ATOM 1442 C C . ASP A 1 187 ? -29.805 -15.401 22.437 1.00 42.94 187 ASP A C 1
ATOM 1444 O O . ASP A 1 187 ? -30.634 -14.518 22.204 1.00 42.94 187 ASP A O 1
ATOM 1448 N N . LYS A 1 188 ? -30.069 -16.686 22.177 1.00 45.19 188 LYS A N 1
ATOM 1449 C CA . LYS A 1 188 ? -31.441 -17.174 22.028 1.00 45.19 188 LYS A CA 1
ATOM 1450 C C . LYS A 1 188 ? -31.985 -17.550 23.400 1.00 45.19 188 LYS A C 1
ATOM 1452 O O . LYS A 1 188 ? -31.894 -18.693 23.827 1.00 45.19 188 LYS A O 1
ATOM 1457 N N . SER A 1 189 ? -32.601 -16.543 24.013 1.00 42.84 189 SER A N 1
ATOM 1458 C CA . SER A 1 189 ? -33.826 -16.609 24.812 1.00 42.84 189 SER A CA 1
ATOM 1459 C C . SER A 1 189 ? -33.911 -17.687 25.898 1.00 42.84 189 SER A C 1
ATOM 1461 O O . SER A 1 189 ? -34.207 -18.856 25.645 1.00 42.84 189 SER A O 1
ATOM 1463 N N . GLN A 1 190 ? -33.812 -17.198 27.132 1.00 46.41 190 GLN A N 1
ATOM 1464 C CA . GLN A 1 190 ? -34.386 -17.759 28.351 1.00 46.41 190 GLN A CA 1
ATOM 1465 C C . GLN A 1 190 ? -35.806 -18.325 28.175 1.00 46.41 190 GLN A C 1
ATOM 1467 O O . GLN A 1 190 ? -36.652 -17.750 27.492 1.00 46.41 190 GLN A O 1
ATOM 1472 N N . GLY A 1 191 ? -36.085 -19.387 28.930 1.00 39.03 191 GLY A N 1
ATOM 1473 C CA . GLY A 1 191 ? -37.435 -19.878 29.188 1.00 39.03 191 GLY A CA 1
ATOM 1474 C C . GLY A 1 191 ? -37.462 -21.077 30.132 1.00 39.03 191 GLY A C 1
ATOM 1475 O O . GLY A 1 191 ? -38.150 -22.047 29.842 1.00 39.03 191 GLY A O 1
ATOM 1476 N N . SER A 1 192 ? -36.687 -21.038 31.222 1.00 47.28 192 SER A N 1
ATOM 1477 C CA . SER A 1 192 ? -36.907 -21.941 32.356 1.00 47.28 192 SER A CA 1
ATOM 1478 C C . SER A 1 192 ? -38.088 -21.412 33.166 1.00 47.28 192 SER A C 1
ATOM 1480 O O . SER A 1 192 ? -38.064 -20.259 33.591 1.00 47.28 192 SER A O 1
ATOM 1482 N N . ASN A 1 193 ? -39.107 -22.243 33.354 1.00 46.75 193 ASN A N 1
ATOM 1483 C CA . ASN A 1 193 ? -40.079 -22.102 34.429 1.00 46.75 193 ASN A CA 1
ATOM 1484 C C . ASN A 1 193 ? -40.296 -23.501 35.002 1.00 46.75 193 ASN A C 1
ATOM 1486 O O . ASN A 1 193 ? -41.084 -24.280 34.464 1.00 46.75 193 ASN A O 1
ATOM 1490 N N . ASP A 1 194 ? -39.566 -23.794 36.073 1.00 55.56 194 ASP A N 1
ATOM 1491 C CA . ASP A 1 194 ? -39.901 -24.868 36.995 1.00 55.56 194 ASP A CA 1
ATOM 1492 C C . ASP A 1 194 ? -40.989 -24.395 37.978 1.00 55.56 194 ASP A C 1
ATOM 1494 O O . ASP A 1 194 ? -40.956 -23.275 38.491 1.00 55.56 194 ASP A O 1
ATOM 1498 N N . ASP A 1 195 ? -41.915 -25.325 38.218 1.00 49.34 195 ASP A N 1
ATOM 1499 C CA . ASP A 1 195 ? -42.760 -25.559 39.394 1.00 49.34 195 ASP A CA 1
ATOM 1500 C C . ASP A 1 195 ? -43.916 -24.612 39.771 1.00 49.34 195 ASP A C 1
ATOM 1502 O O . ASP A 1 195 ? -43.736 -23.502 40.267 1.00 49.34 195 ASP A O 1
ATOM 1506 N N . ALA A 1 196 ? -45.144 -25.157 39.690 1.00 49.28 196 ALA A N 1
ATOM 1507 C CA . ALA A 1 196 ? -45.974 -25.457 40.873 1.00 49.28 196 ALA A CA 1
ATOM 1508 C C . ALA A 1 196 ? -47.368 -26.007 40.487 1.00 49.28 196 ALA A C 1
ATOM 1510 O O . ALA A 1 196 ? -48.248 -25.227 40.114 1.00 49.28 196 ALA A O 1
ATOM 1511 N N . LYS A 1 197 ? -47.606 -27.319 40.664 1.00 41.59 197 LYS A N 1
ATOM 1512 C CA . LYS A 1 197 ? -48.710 -27.853 41.495 1.00 41.59 197 LYS A CA 1
ATOM 1513 C C . LYS A 1 197 ? -48.638 -29.365 41.689 1.00 41.59 197 LYS A C 1
ATOM 1515 O O . LYS A 1 197 ? -48.470 -30.074 40.677 1.00 41.59 197 LYS A O 1
#

Sequence (197 aa):
MDSSIDSAAESRLPSLSWNAAYEMLRNDYSECTFHKLNERFINSVGQALADDPSRQEEHRLFQEEDEEGLRSGESLNFFSEILAWSLISNGKTLAGIPEHGKQWLEDAFVVPEDVKAALESCRASARSHIAQGRVTVPSELIIDYKSITDDDALRATEEKTQAAVAHALRSGLQRAATVNGTSAADDKSQGSNDDAK

Organism: NCBI:txid1295528